Protein AF-W0RD93-F1 (afdb_monomer_lite)

Structure (mmCIF, N/CA/C/O backbone):
data_AF-W0RD93-F1
#
_entry.id   AF-W0RD93-F1
#
loop_
_atom_site.group_PDB
_atom_site.id
_atom_site.type_symbol
_atom_site.label_atom_id
_atom_site.label_alt_id
_atom_site.label_comp_id
_atom_site.label_asym_id
_atom_site.label_entity_id
_atom_site.label_seq_id
_atom_site.pdbx_PDB_ins_code
_atom_site.Cartn_x
_atom_site.Cartn_y
_atom_site.Cartn_z
_atom_site.occupancy
_atom_site.B_iso_or_equiv
_atom_site.auth_seq_id
_atom_site.auth_comp_id
_atom_site.auth_asym_id
_atom_site.auth_atom_id
_atom_site.pdbx_PDB_model_num
ATOM 1 N N . MET A 1 1 ? -11.504 4.190 13.563 1.00 96.38 1 MET A N 1
ATOM 2 C CA . MET A 1 1 ? -10.437 4.906 12.823 1.00 96.38 1 MET A CA 1
ATOM 3 C C . MET A 1 1 ? -11.051 5.539 11.598 1.00 96.38 1 MET A C 1
ATOM 5 O O . MET A 1 1 ? -11.837 4.893 10.912 1.00 96.38 1 MET A O 1
ATOM 9 N N . ARG A 1 2 ? -10.698 6.788 11.310 1.00 97.75 2 ARG A N 1
ATOM 10 C CA . ARG A 1 2 ? -11.223 7.545 10.175 1.00 97.75 2 ARG A CA 1
ATOM 11 C C . ARG A 1 2 ? -10.095 8.089 9.314 1.00 97.75 2 ARG A C 1
ATOM 13 O O . ARG A 1 2 ? -9.125 8.623 9.842 1.00 97.75 2 ARG A O 1
ATOM 20 N N . LEU A 1 3 ? -10.263 7.972 8.003 1.00 97.88 3 LEU A N 1
ATOM 21 C CA . LEU A 1 3 ? -9.398 8.559 6.992 1.00 97.88 3 LEU A CA 1
ATOM 22 C C . LEU A 1 3 ? -10.125 9.707 6.306 1.00 97.88 3 LEU A C 1
ATOM 24 O O . LEU A 1 3 ? -11.256 9.533 5.841 1.00 97.88 3 LEU A O 1
ATOM 28 N N . THR A 1 4 ? -9.468 10.858 6.217 1.00 97.62 4 THR A N 1
ATOM 29 C CA . THR A 1 4 ? -9.961 11.967 5.393 1.00 97.62 4 THR A CA 1
ATOM 30 C C . THR A 1 4 ? -9.805 11.654 3.911 1.00 97.62 4 THR A C 1
ATOM 32 O O . THR A 1 4 ? -9.037 10.770 3.528 1.00 97.62 4 THR A O 1
ATOM 35 N N . ARG A 1 5 ? -10.478 12.422 3.047 1.00 95.56 5 ARG A N 1
ATOM 36 C CA . ARG A 1 5 ? -10.211 12.326 1.607 1.00 95.56 5 ARG A CA 1
ATOM 37 C C . ARG A 1 5 ? -8.718 12.590 1.349 1.00 95.56 5 ARG A C 1
ATOM 39 O O . ARG A 1 5 ? -8.215 13.610 1.828 1.00 95.56 5 ARG A O 1
ATOM 46 N N . PRO A 1 6 ? -8.020 11.727 0.589 1.00 96.31 6 PRO A N 1
ATOM 47 C CA . PRO A 1 6 ? -6.613 11.953 0.310 1.00 96.31 6 PRO A CA 1
ATOM 48 C C . PRO A 1 6 ? -6.384 13.201 -0.536 1.00 96.31 6 PRO A C 1
ATOM 50 O O . PRO A 1 6 ? -7.235 13.593 -1.339 1.00 96.31 6 PRO A O 1
ATOM 53 N N . THR A 1 7 ? -5.205 13.790 -0.403 1.00 96.81 7 THR A N 1
ATOM 54 C CA . THR A 1 7 ? -4.736 14.897 -1.235 1.00 96.81 7 THR A CA 1
ATOM 55 C C . THR A 1 7 ? -3.443 14.509 -1.937 1.00 96.81 7 THR A C 1
ATOM 57 O O . THR A 1 7 ? -2.706 13.632 -1.486 1.00 96.81 7 THR A O 1
ATOM 60 N N . VAL A 1 8 ? -3.187 15.138 -3.085 1.00 95.75 8 VAL A N 1
ATOM 61 C CA . VAL A 1 8 ? -1.916 15.025 -3.802 1.00 95.75 8 VAL A CA 1
ATOM 62 C C . VAL A 1 8 ? -1.409 16.425 -4.095 1.00 95.75 8 VAL A C 1
ATOM 64 O O . VAL A 1 8 ? -2.122 17.230 -4.691 1.00 95.75 8 VAL A O 1
ATOM 67 N N . GLU A 1 9 ? -0.182 16.711 -3.680 1.00 96.38 9 GLU A N 1
ATOM 68 C CA . GLU A 1 9 ? 0.437 18.025 -3.817 1.00 96.38 9 GLU A CA 1
ATOM 69 C C . GLU A 1 9 ? 1.867 17.886 -4.346 1.00 96.38 9 GLU A C 1
ATOM 71 O O . GLU A 1 9 ? 2.625 17.015 -3.916 1.00 96.38 9 GLU A O 1
ATOM 76 N N . ARG A 1 10 ? 2.261 18.753 -5.283 1.00 95.31 10 ARG A N 1
ATOM 77 C CA . ARG A 1 10 ? 3.663 18.872 -5.706 1.00 95.31 10 ARG A CA 1
ATOM 78 C C . ARG A 1 10 ? 4.401 19.784 -4.727 1.00 95.31 10 ARG A C 1
ATOM 80 O O . ARG A 1 10 ? 3.984 20.920 -4.523 1.00 95.31 10 ARG A O 1
ATOM 87 N N . ARG A 1 11 ? 5.510 19.308 -4.162 1.00 93.06 11 ARG A N 1
ATOM 88 C CA . ARG A 1 11 ? 6.363 20.037 -3.216 1.00 93.06 11 ARG A CA 1
ATOM 89 C C . ARG A 1 11 ? 7.811 19.972 -3.694 1.00 93.06 11 ARG A C 1
ATOM 91 O O . ARG A 1 11 ? 8.498 18.987 -3.463 1.00 93.06 11 ARG A O 1
ATOM 98 N N . GLY A 1 12 ? 8.271 21.015 -4.382 1.00 92.94 12 GLY A N 1
ATOM 99 C CA . GLY A 1 12 ? 9.638 21.056 -4.908 1.00 92.94 12 GLY A CA 1
ATOM 100 C C . GLY A 1 12 ? 9.917 19.921 -5.901 1.00 92.94 12 GLY A C 1
ATOM 101 O O . GLY A 1 12 ? 9.301 19.863 -6.965 1.00 92.94 12 GLY A O 1
ATOM 102 N N . ASP A 1 13 ? 10.854 19.041 -5.556 1.00 95.00 13 ASP A N 1
ATOM 103 C CA . ASP A 1 13 ? 11.295 17.894 -6.356 1.00 95.00 13 ASP A CA 1
ATOM 104 C C . ASP A 1 13 ? 10.502 16.605 -6.091 1.00 95.00 13 ASP A C 1
ATOM 106 O O . ASP A 1 13 ? 10.760 15.585 -6.740 1.00 95.00 13 ASP A O 1
ATOM 110 N N . VAL A 1 14 ? 9.494 16.654 -5.213 1.00 95.25 14 VAL A N 1
ATOM 111 C CA . VAL A 1 14 ? 8.610 15.526 -4.911 1.00 95.25 14 VAL A CA 1
ATOM 112 C C . VAL A 1 14 ? 7.136 15.831 -5.185 1.00 95.25 14 VAL A C 1
ATOM 114 O O . VAL A 1 14 ? 6.677 16.973 -5.202 1.00 95.25 14 VAL A O 1
ATOM 117 N N . VAL A 1 15 ? 6.365 14.774 -5.410 1.00 95.75 15 VAL A N 1
ATOM 118 C CA . VAL A 1 15 ? 4.906 14.751 -5.320 1.00 95.75 15 VAL A CA 1
ATOM 119 C C . VAL A 1 15 ? 4.529 13.934 -4.091 1.00 95.75 15 VAL A C 1
ATOM 121 O O . VAL A 1 15 ? 5.065 12.847 -3.876 1.00 95.75 15 VAL A O 1
ATOM 124 N N . ARG A 1 16 ? 3.620 14.461 -3.277 1.00 95.69 16 ARG A N 1
ATOM 125 C CA . ARG A 1 16 ? 3.204 13.866 -2.010 1.00 95.69 16 ARG A CA 1
ATOM 126 C C . ARG A 1 16 ? 1.731 13.500 -2.064 1.00 95.69 16 ARG A C 1
ATOM 128 O O . ARG A 1 16 ? 0.905 14.366 -2.328 1.00 95.69 16 ARG A O 1
ATOM 135 N N . PHE A 1 17 ? 1.419 12.238 -1.791 1.00 96.44 17 PHE A N 1
ATOM 136 C CA . PHE A 1 17 ? 0.087 11.782 -1.400 1.00 96.44 17 PHE A CA 1
ATOM 137 C C . PHE A 1 17 ? -0.027 11.862 0.117 1.00 96.44 17 PHE A C 1
ATOM 139 O O . PHE A 1 17 ? 0.906 11.475 0.824 1.00 96.44 17 PHE A O 1
ATOM 146 N N . GLU A 1 18 ? -1.174 12.303 0.613 1.00 97.31 18 GLU A N 1
ATOM 147 C CA . GLU A 1 18 ? -1.418 12.419 2.043 1.00 97.31 18 GLU A CA 1
ATOM 148 C C . GLU A 1 18 ? -2.861 12.063 2.401 1.00 97.31 18 GLU A C 1
ATOM 150 O O . GLU A 1 18 ? -3.797 12.444 1.702 1.00 97.31 18 GLU A O 1
ATOM 155 N N . THR A 1 19 ? -3.049 11.359 3.517 1.00 97.69 19 THR A N 1
ATOM 156 C CA . THR A 1 19 ? -4.349 11.188 4.172 1.00 97.69 19 THR A CA 1
ATOM 157 C C . THR A 1 19 ? -4.183 11.329 5.680 1.00 97.69 19 THR A C 1
ATOM 159 O O . THR A 1 19 ? -3.265 10.754 6.270 1.00 97.69 19 THR A O 1
ATOM 162 N N . ARG A 1 20 ? -5.081 12.080 6.323 1.00 97.50 20 ARG A N 1
ATOM 163 C CA . ARG A 1 20 ? -5.106 12.188 7.782 1.00 97.50 20 ARG A CA 1
ATOM 164 C C . ARG A 1 20 ? -5.789 10.965 8.376 1.00 97.50 20 ARG A C 1
ATOM 166 O O . ARG A 1 20 ? -6.742 10.441 7.799 1.00 97.50 20 ARG A O 1
ATOM 173 N N . VAL A 1 21 ? -5.289 10.544 9.527 1.00 97.69 21 VAL A N 1
ATOM 174 C CA . VAL A 1 21 ? -5.809 9.465 10.352 1.00 97.69 21 VAL A CA 1
ATOM 175 C C . VAL A 1 21 ? -6.309 10.058 11.660 1.00 97.69 21 VAL A C 1
ATOM 177 O O . VAL A 1 21 ? -5.531 10.654 12.397 1.00 97.69 21 VAL A O 1
ATOM 180 N N . THR A 1 22 ? -7.576 9.818 11.977 1.00 97.25 22 THR A N 1
ATOM 181 C CA . THR A 1 22 ? -8.126 10.051 13.316 1.00 97.25 22 THR A CA 1
ATOM 182 C C . THR A 1 22 ? -8.432 8.709 13.967 1.00 97.25 22 THR A C 1
ATOM 184 O O . THR A 1 22 ? -9.169 7.881 13.414 1.00 97.25 22 THR A O 1
ATOM 187 N N . TRP A 1 23 ? -7.843 8.475 15.136 1.00 96.44 23 TRP A N 1
ATOM 188 C CA . TRP A 1 23 ? -8.069 7.274 15.939 1.00 96.44 23 TRP A CA 1
ATOM 189 C C . TRP A 1 23 ? -9.365 7.433 16.732 1.00 96.44 23 TRP A C 1
ATOM 191 O O . TRP A 1 23 ? -9.618 8.493 17.295 1.00 96.44 23 TRP A O 1
ATOM 201 N N . GLU A 1 24 ? -10.222 6.410 16.733 1.00 93.94 24 GLU A N 1
ATOM 202 C CA . GLU A 1 24 ? -11.552 6.524 17.357 1.00 93.94 24 GLU A CA 1
ATOM 203 C C . GLU A 1 24 ? -11.682 5.649 18.601 1.00 93.94 24 GLU A C 1
ATOM 205 O O . GLU A 1 24 ? -12.378 6.025 19.541 1.00 93.94 24 GLU A O 1
ATOM 210 N N . ASP A 1 25 ? -11.003 4.501 18.622 1.00 92.81 25 ASP A N 1
ATOM 211 C CA . ASP A 1 25 ? -11.054 3.563 19.747 1.00 92.81 25 ASP A CA 1
ATOM 212 C C . ASP A 1 25 ? -9.779 3.594 20.605 1.00 92.81 25 ASP A C 1
ATOM 214 O O . ASP A 1 25 ? -9.739 3.042 21.707 1.00 92.81 25 ASP A O 1
ATOM 218 N N . ARG A 1 26 ? -8.734 4.279 20.130 1.00 85.31 26 ARG A N 1
ATOM 219 C CA . ARG A 1 26 ? -7.490 4.532 20.860 1.00 85.31 26 ARG A CA 1
ATOM 220 C C . ARG A 1 26 ? -7.353 6.009 21.211 1.00 85.31 26 ARG A C 1
ATOM 222 O O . ARG A 1 26 ? -7.554 6.875 20.370 1.00 85.31 26 ARG A O 1
ATOM 229 N N . GLN A 1 27 ? -6.909 6.287 22.439 1.00 81.56 27 GLN A N 1
ATOM 230 C CA . GLN A 1 27 ? -6.433 7.615 22.836 1.00 81.56 27 GLN A CA 1
ATOM 231 C C . GLN A 1 27 ? -5.035 7.847 22.258 1.00 81.56 27 GLN A C 1
ATOM 233 O O . GLN A 1 27 ? -4.022 7.628 22.923 1.00 81.56 27 GLN A O 1
ATOM 238 N N . ARG A 1 28 ? -4.993 8.216 20.981 1.00 88.38 28 ARG A N 1
ATOM 239 C CA . ARG A 1 28 ? -3.783 8.599 20.260 1.00 88.38 28 ARG A CA 1
ATOM 240 C C . ARG A 1 28 ? -4.077 9.868 19.475 1.00 88.38 28 ARG A C 1
ATOM 242 O O . ARG A 1 28 ? -5.187 10.028 18.973 1.00 88.38 28 ARG A O 1
ATOM 249 N N . ASP A 1 29 ? -3.075 10.729 19.369 1.00 92.38 29 ASP A N 1
ATOM 250 C CA . ASP A 1 29 ? -3.159 11.928 18.544 1.00 92.38 29 ASP A CA 1
ATOM 251 C C . ASP A 1 29 ? -3.418 11.574 17.076 1.00 92.38 29 ASP A C 1
ATOM 253 O O . ASP A 1 29 ? -3.035 10.499 16.596 1.00 92.38 29 ASP A O 1
ATOM 257 N N . ASP A 1 30 ? -4.064 12.498 16.366 1.00 93.38 30 ASP A N 1
ATOM 258 C CA . ASP A 1 30 ? -4.221 12.411 14.919 1.00 93.38 30 ASP A CA 1
ATOM 259 C C . ASP A 1 30 ? -2.857 12.199 14.247 1.00 93.38 30 ASP A C 1
ATOM 261 O O . ASP A 1 30 ? -1.848 12.801 14.618 1.00 93.38 30 ASP A O 1
ATOM 265 N N . ASP A 1 31 ? -2.845 11.347 13.229 1.00 94.69 31 ASP A N 1
ATOM 266 C CA . ASP A 1 31 ? -1.638 10.957 12.507 1.00 94.69 31 ASP A CA 1
ATOM 267 C C . ASP A 1 31 ? -1.814 11.212 11.003 1.00 94.69 31 ASP A C 1
ATOM 269 O O . ASP A 1 31 ? -2.894 11.580 10.523 1.00 94.69 31 ASP A O 1
ATOM 273 N N . VAL A 1 32 ? -0.748 11.028 10.234 1.00 94.94 32 VAL A N 1
ATOM 274 C CA . VAL A 1 32 ? -0.755 11.234 8.786 1.00 94.94 32 VAL A CA 1
ATOM 275 C C . VAL A 1 32 ? -0.071 10.066 8.094 1.00 94.94 32 VAL A C 1
ATOM 277 O O . VAL A 1 32 ? 1.102 9.784 8.322 1.00 94.94 32 VAL A O 1
ATOM 280 N N . ILE A 1 33 ? -0.790 9.427 7.171 1.00 94.38 33 ILE A N 1
ATOM 281 C CA . ILE A 1 33 ? -0.183 8.495 6.222 1.00 94.38 33 ILE A CA 1
ATOM 282 C C . ILE A 1 33 ? 0.201 9.301 4.990 1.00 94.38 33 ILE A C 1
ATOM 284 O O . ILE A 1 33 ? -0.658 9.887 4.325 1.00 94.38 33 ILE A O 1
ATOM 288 N N . ALA A 1 34 ? 1.493 9.318 4.681 1.00 94.06 34 ALA A N 1
ATOM 289 C CA . ALA A 1 34 ? 2.014 10.014 3.521 1.00 94.06 34 ALA A CA 1
ATOM 290 C C . ALA A 1 34 ? 2.974 9.153 2.713 1.00 94.06 34 ALA A C 1
ATOM 292 O O . ALA A 1 34 ? 3.731 8.339 3.245 1.00 94.06 34 ALA A O 1
ATOM 293 N N . HIS A 1 35 ? 2.951 9.386 1.408 1.00 91.19 35 HIS A N 1
ATOM 294 C CA . HIS A 1 35 ? 3.841 8.759 0.450 1.00 91.19 35 HIS A CA 1
ATOM 295 C C . HIS A 1 35 ? 4.391 9.835 -0.475 1.00 91.19 35 HIS A C 1
ATOM 297 O O . HIS A 1 35 ? 3.645 10.690 -0.953 1.00 91.19 35 HIS A O 1
ATOM 303 N N . GLU A 1 36 ? 5.693 9.791 -0.722 1.00 93.19 36 GLU A N 1
ATOM 304 C CA . GLU A 1 36 ? 6.379 10.755 -1.574 1.00 93.19 36 GLU A CA 1
ATOM 305 C C . GLU A 1 36 ? 7.073 10.039 -2.723 1.00 93.19 36 GLU A C 1
ATOM 307 O O . GLU A 1 36 ? 7.661 8.967 -2.562 1.00 93.19 36 GLU A O 1
ATOM 312 N N . TRP A 1 37 ? 7.002 10.656 -3.896 1.00 90.94 37 TRP A N 1
ATOM 313 C CA . TRP A 1 37 ? 7.660 10.194 -5.110 1.00 90.94 37 TRP A CA 1
ATOM 314 C C . TRP A 1 37 ? 8.360 11.367 -5.789 1.00 90.94 37 TRP A C 1
ATOM 316 O O . TRP A 1 37 ? 7.973 12.510 -5.562 1.00 90.94 37 TRP A O 1
ATOM 326 N N . PRO A 1 38 ? 9.344 11.125 -6.671 1.00 92.00 38 PRO A N 1
ATOM 327 C CA . PRO A 1 38 ? 9.904 12.187 -7.498 1.00 92.00 38 PRO A CA 1
ATOM 328 C C . PRO A 1 38 ? 8.811 12.928 -8.277 1.00 92.00 38 PRO A C 1
ATOM 330 O O . PRO A 1 38 ? 7.915 12.298 -8.841 1.00 92.00 38 PRO A O 1
ATOM 333 N N . ALA A 1 39 ? 8.918 14.253 -8.386 1.00 91.06 39 ALA A N 1
ATOM 334 C CA . ALA A 1 39 ? 7.944 15.101 -9.080 1.00 91.06 39 ALA A CA 1
ATOM 335 C C . ALA A 1 39 ? 7.720 14.698 -10.551 1.00 91.06 39 ALA A C 1
ATOM 337 O O . ALA A 1 39 ? 6.660 14.967 -11.114 1.00 91.06 39 ALA A O 1
ATOM 338 N N . ALA A 1 40 ? 8.682 13.998 -11.162 1.00 88.44 40 ALA A N 1
ATOM 339 C CA . ALA A 1 40 ? 8.556 13.414 -12.497 1.00 88.44 40 ALA A CA 1
ATOM 340 C C . ALA A 1 40 ? 7.418 12.378 -12.625 1.00 88.44 40 ALA A C 1
ATOM 342 O O . ALA A 1 40 ? 6.970 12.121 -13.737 1.00 88.44 40 ALA A O 1
ATOM 343 N N . LEU A 1 41 ? 6.953 11.795 -11.514 1.00 86.12 41 LEU A N 1
ATOM 344 C CA . LEU A 1 41 ? 5.841 10.837 -11.466 1.00 86.12 41 LEU A CA 1
ATOM 345 C C . LEU A 1 41 ? 4.510 11.487 -11.068 1.00 86.12 41 LEU A C 1
ATOM 347 O O . LEU A 1 41 ? 3.526 10.787 -10.863 1.00 86.12 41 LEU A O 1
ATOM 351 N N . ALA A 1 42 ? 4.449 12.814 -10.935 1.00 88.62 42 ALA A N 1
ATOM 352 C CA . ALA A 1 42 ? 3.266 13.484 -10.400 1.00 88.62 42 ALA A CA 1
ATOM 353 C C . ALA A 1 42 ? 1.981 13.229 -11.196 1.00 88.62 42 ALA A C 1
ATOM 355 O O . ALA A 1 42 ? 0.908 13.210 -10.604 1.00 88.62 42 ALA A O 1
ATOM 356 N N . ASP A 1 43 ? 2.086 13.005 -12.505 1.00 86.06 43 ASP A N 1
ATOM 357 C CA . ASP A 1 43 ? 0.929 12.715 -13.360 1.00 86.06 43 ASP A CA 1
ATOM 358 C C . ASP A 1 43 ? 0.414 11.270 -13.203 1.00 86.06 43 ASP A C 1
ATOM 360 O O . ASP A 1 43 ? -0.706 10.972 -13.618 1.00 86.06 43 ASP A O 1
ATOM 364 N N . ASP A 1 44 ? 1.209 10.389 -12.586 1.00 83.31 44 ASP A N 1
ATOM 365 C CA . ASP A 1 44 ? 0.850 9.002 -12.267 1.00 83.31 44 ASP A CA 1
ATOM 366 C C . ASP A 1 44 ? 0.310 8.852 -10.830 1.00 83.31 44 ASP A C 1
ATOM 368 O O . ASP A 1 44 ? -0.223 7.800 -10.468 1.00 83.31 44 ASP A O 1
ATOM 372 N N . VAL A 1 45 ? 0.438 9.887 -9.990 1.00 88.25 45 VAL A N 1
ATOM 373 C CA . VAL A 1 45 ? 0.001 9.865 -8.588 1.00 88.25 45 VAL A CA 1
ATOM 374 C C . VAL A 1 45 ? -1.399 10.456 -8.466 1.00 88.25 45 VAL A C 1
ATOM 376 O O . VAL A 1 45 ? -1.635 11.632 -8.729 1.00 88.25 45 VAL A O 1
ATOM 379 N N . THR A 1 46 ? -2.341 9.637 -8.004 1.00 90.38 46 THR A N 1
ATOM 380 C CA . THR A 1 46 ? -3.736 10.043 -7.787 1.00 90.38 46 THR A CA 1
ATOM 381 C C . THR A 1 46 ? -4.090 10.065 -6.306 1.00 90.38 46 THR A C 1
ATOM 383 O O . THR A 1 46 ? -3.665 9.184 -5.558 1.00 90.38 46 THR A O 1
ATOM 386 N N . ALA A 1 47 ? -4.942 11.009 -5.902 1.00 92.81 47 ALA A N 1
ATOM 387 C CA . ALA A 1 47 ? -5.539 11.091 -4.569 1.00 92.81 47 ALA A CA 1
ATOM 388 C C . ALA A 1 47 ? -6.588 9.981 -4.349 1.00 92.81 47 ALA A C 1
ATOM 390 O O . ALA A 1 47 ? -7.784 10.240 -4.254 1.00 92.81 47 ALA A O 1
ATOM 391 N N . SER A 1 48 ? -6.143 8.725 -4.354 1.00 92.56 48 SER A N 1
ATOM 392 C CA . SER A 1 48 ? -7.002 7.543 -4.371 1.00 92.56 48 SER A CA 1
ATOM 393 C C . SER A 1 48 ? -7.426 7.095 -2.963 1.00 92.56 48 SER A C 1
ATOM 395 O O . SER A 1 48 ? -6.558 6.704 -2.174 1.00 92.56 48 SER A O 1
ATOM 397 N N . PRO A 1 49 ? -8.737 7.067 -2.642 1.00 94.94 49 PRO A N 1
ATOM 398 C CA . PRO A 1 49 ? -9.240 6.472 -1.399 1.00 94.94 49 PRO A CA 1
ATOM 399 C C . PRO A 1 49 ? -8.912 4.978 -1.272 1.00 94.94 49 PRO A C 1
ATOM 401 O O . PRO A 1 49 ? -8.683 4.493 -0.167 1.00 94.94 49 PRO A O 1
ATOM 404 N N . ASP A 1 50 ? -8.804 4.260 -2.396 1.00 94.75 50 ASP A N 1
ATOM 405 C CA . ASP A 1 50 ? -8.358 2.861 -2.433 1.00 94.75 50 ASP A CA 1
ATOM 406 C C . ASP A 1 50 ? -6.945 2.704 -1.846 1.00 94.75 50 ASP A C 1
ATOM 408 O O . ASP A 1 50 ? -6.680 1.783 -1.071 1.00 94.75 50 ASP A O 1
ATOM 412 N N . ALA A 1 51 ? -6.036 3.625 -2.189 1.00 93.56 51 ALA A N 1
ATOM 413 C CA . ALA A 1 51 ? -4.673 3.625 -1.663 1.00 93.56 51 ALA A CA 1
ATOM 414 C C . ALA A 1 51 ? -4.653 3.926 -0.157 1.00 93.56 51 ALA A C 1
ATOM 416 O O . ALA A 1 51 ? -3.936 3.259 0.588 1.00 93.56 51 ALA A O 1
ATOM 417 N N . ALA A 1 52 ? -5.482 4.872 0.298 1.00 96.06 52 ALA A N 1
ATOM 418 C CA . ALA A 1 52 ? -5.633 5.178 1.720 1.00 96.06 52 ALA A CA 1
ATOM 419 C C . ALA A 1 52 ? -6.147 3.967 2.514 1.00 96.06 52 ALA A C 1
ATOM 421 O O . ALA A 1 52 ? -5.562 3.618 3.539 1.00 96.06 52 ALA A O 1
ATOM 422 N N . LEU A 1 53 ? -7.182 3.280 2.015 1.00 97.00 53 LEU A N 1
ATOM 423 C CA . LEU A 1 53 ? -7.701 2.054 2.624 1.00 97.00 53 LEU A CA 1
ATOM 424 C C . LEU A 1 53 ? -6.615 0.974 2.724 1.00 97.00 53 LEU A C 1
ATOM 426 O O . LEU A 1 53 ? -6.420 0.397 3.794 1.00 97.00 53 LEU A O 1
ATOM 430 N N . LEU A 1 54 ? -5.897 0.715 1.627 1.00 95.62 54 LEU A N 1
ATOM 431 C CA . LEU A 1 54 ? -4.835 -0.294 1.583 1.00 95.62 54 LEU A CA 1
ATOM 432 C C . LEU A 1 54 ? -3.700 -0.007 2.568 1.00 95.62 54 LEU A C 1
ATOM 434 O O . LEU A 1 54 ? -3.197 -0.938 3.195 1.00 95.62 54 LEU A O 1
ATOM 438 N N . ALA A 1 55 ? -3.306 1.258 2.710 1.00 94.19 55 ALA A N 1
ATOM 439 C CA . ALA A 1 55 ? -2.255 1.656 3.638 1.00 94.19 55 ALA A CA 1
ATOM 440 C C . ALA A 1 55 ? -2.709 1.569 5.106 1.00 94.19 55 ALA A C 1
ATOM 442 O O . ALA A 1 55 ? -1.923 1.208 5.980 1.00 94.19 55 ALA A O 1
ATOM 443 N N . ALA A 1 56 ? -3.976 1.884 5.382 1.00 96.38 56 ALA A N 1
ATOM 444 C CA . ALA A 1 56 ? -4.490 2.025 6.739 1.00 96.38 56 ALA A CA 1
ATOM 445 C C . ALA A 1 56 ? -5.032 0.730 7.360 1.00 96.38 56 ALA A C 1
ATOM 447 O O . ALA A 1 56 ? -4.933 0.566 8.576 1.00 96.38 56 ALA A O 1
ATOM 448 N N . TYR A 1 57 ? -5.612 -0.191 6.578 1.00 96.94 57 TYR A N 1
ATOM 449 C CA . TYR A 1 57 ? -6.290 -1.361 7.157 1.00 96.94 57 TYR A CA 1
ATOM 450 C C . TYR A 1 57 ? -5.395 -2.247 8.041 1.00 96.94 57 TYR A C 1
ATOM 452 O O . TYR A 1 57 ? -5.900 -2.708 9.069 1.00 96.94 57 TYR A O 1
ATOM 460 N N . PRO A 1 58 ? -4.091 -2.472 7.746 1.00 94.25 58 PRO A N 1
ATOM 461 C CA . PRO A 1 58 ? -3.250 -3.277 8.626 1.00 94.25 58 PRO A CA 1
ATOM 462 C C . PRO A 1 58 ? -3.054 -2.593 9.981 1.00 94.25 58 PRO A C 1
ATOM 464 O O . PRO A 1 58 ? -2.995 -3.269 11.003 1.00 94.25 58 PRO A O 1
ATOM 467 N N . LEU A 1 59 ? -3.005 -1.256 9.999 1.00 93.62 59 LEU A N 1
ATOM 468 C CA . LEU A 1 59 ? -2.894 -0.464 11.221 1.00 93.62 59 LEU A CA 1
ATOM 469 C C . LEU A 1 59 ? -4.193 -0.524 12.027 1.00 93.62 59 LEU A C 1
ATOM 471 O O . LEU A 1 59 ? -4.148 -0.814 13.218 1.00 93.62 59 LEU A O 1
ATOM 475 N N . ALA A 1 60 ? -5.346 -0.316 11.382 1.00 95.62 60 ALA A N 1
ATOM 476 C CA . ALA A 1 60 ? -6.652 -0.428 12.034 1.00 95.62 60 ALA A CA 1
ATOM 477 C C . ALA A 1 60 ? -6.826 -1.804 12.701 1.00 95.62 60 ALA A C 1
ATOM 479 O O . ALA A 1 60 ? -7.228 -1.890 13.862 1.00 95.62 60 ALA A O 1
ATOM 480 N N . LEU A 1 61 ? -6.452 -2.867 11.979 1.00 95.19 61 LEU A N 1
ATOM 481 C CA . LEU A 1 61 ? -6.483 -4.248 12.452 1.00 95.19 61 LEU A CA 1
ATOM 482 C C . LEU A 1 61 ? -5.529 -4.470 13.633 1.00 95.19 61 LEU A C 1
ATOM 484 O O . LEU A 1 61 ? -5.925 -5.032 14.652 1.00 95.19 61 LEU A O 1
ATOM 488 N N . TRP A 1 62 ? -4.280 -4.014 13.509 1.00 93.00 62 TRP A N 1
ATOM 489 C CA . TRP A 1 62 ? -3.251 -4.167 14.540 1.00 93.00 62 TRP A CA 1
ATOM 490 C C . TRP A 1 62 ? -3.598 -3.430 15.836 1.00 93.00 62 TRP A C 1
ATOM 492 O O . TRP A 1 62 ? -3.402 -3.957 16.931 1.00 93.00 62 TRP A O 1
ATOM 502 N N . PHE A 1 63 ? -4.132 -2.213 15.726 1.00 92.69 63 PHE A N 1
ATOM 503 C CA . PHE A 1 63 ? -4.493 -1.397 16.884 1.00 92.69 63 PHE A CA 1
ATOM 504 C C . PHE A 1 63 ? -5.867 -1.734 17.476 1.00 92.69 63 PHE A C 1
ATOM 506 O O . PHE A 1 63 ? -6.168 -1.265 18.580 1.00 92.69 63 PHE A O 1
ATOM 513 N N . GLY A 1 64 ? -6.635 -2.602 16.810 1.00 93.50 64 GLY A N 1
ATOM 514 C CA . GLY A 1 64 ? -7.908 -3.129 17.295 1.00 93.50 64 GLY A CA 1
ATOM 515 C C . GLY A 1 64 ? -9.066 -2.140 17.177 1.00 93.50 64 GLY A C 1
ATOM 516 O O . GLY A 1 64 ? -9.948 -2.133 18.033 1.00 93.50 64 GLY A O 1
ATOM 517 N N . GLU A 1 65 ? -9.054 -1.289 16.152 1.00 96.19 65 GLU A N 1
ATOM 518 C CA . GLU A 1 65 ? -10.154 -0.363 15.871 1.00 96.19 65 GLU A CA 1
ATOM 519 C C . GLU A 1 65 ? -11.413 -1.146 15.470 1.00 96.19 65 GLU A C 1
ATOM 521 O O . GLU A 1 65 ? -11.344 -2.159 14.778 1.00 96.19 65 GLU A O 1
ATOM 526 N N . ARG A 1 66 ? -12.594 -0.689 15.890 1.00 96.50 66 ARG A N 1
ATOM 527 C CA . ARG A 1 66 ? -13.875 -1.353 15.594 1.00 96.50 66 ARG A CA 1
ATOM 528 C C . ARG A 1 66 ? -14.303 -1.150 14.148 1.00 96.50 66 ARG A C 1
ATOM 530 O O . ARG A 1 66 ? -14.925 -2.028 13.550 1.00 96.50 66 ARG A O 1
ATOM 537 N N . ARG A 1 67 ? -13.971 0.013 13.588 1.00 97.12 67 ARG A N 1
ATOM 538 C CA . ARG A 1 67 ? -14.273 0.382 12.204 1.00 97.12 67 ARG A CA 1
ATOM 539 C C . ARG A 1 67 ? -13.150 1.192 11.560 1.00 97.12 67 ARG A C 1
ATOM 541 O O . ARG A 1 67 ? -12.387 1.874 12.246 1.00 97.12 67 ARG A O 1
ATOM 548 N N . LEU A 1 68 ? -13.108 1.153 10.235 1.00 97.88 68 LEU A N 1
ATOM 549 C CA . LEU A 1 68 ? -12.265 1.960 9.370 1.00 97.88 68 LEU A CA 1
ATOM 550 C C . LEU A 1 68 ? -13.165 2.736 8.406 1.00 97.88 68 LEU A C 1
ATOM 552 O O . LEU A 1 68 ? -13.628 2.196 7.401 1.00 97.88 68 LEU A O 1
ATOM 556 N N . ALA A 1 69 ? -13.428 3.995 8.744 1.00 98.00 69 ALA A N 1
ATOM 557 C CA . ALA A 1 69 ? -14.189 4.911 7.910 1.00 98.00 69 ALA A CA 1
ATOM 558 C C . ALA A 1 69 ? -13.267 5.583 6.887 1.00 98.00 69 ALA A C 1
ATOM 560 O O . ALA A 1 69 ? -12.250 6.158 7.272 1.00 98.00 69 ALA A O 1
ATOM 561 N N . VAL A 1 70 ? -13.618 5.541 5.602 1.00 97.69 70 VAL A N 1
ATOM 562 C CA . VAL A 1 70 ? -12.820 6.140 4.520 1.00 97.69 70 VAL A CA 1
ATOM 563 C C . VAL A 1 70 ? -13.652 7.174 3.777 1.00 97.69 70 VAL A C 1
ATOM 565 O O . VAL A 1 70 ? -14.683 6.856 3.185 1.00 97.69 70 VAL A O 1
ATOM 568 N N . GLU A 1 71 ? -13.204 8.427 3.790 1.00 97.00 71 GLU A N 1
ATOM 569 C CA . GLU A 1 71 ? -13.831 9.487 3.008 1.00 97.00 71 GLU A CA 1
ATOM 570 C C . GLU A 1 71 ? -13.472 9.380 1.521 1.00 97.00 71 GLU A C 1
ATOM 572 O O . GLU A 1 71 ? -12.336 9.607 1.101 1.00 97.00 71 GLU A O 1
ATOM 577 N N . GLY A 1 72 ? -14.481 9.100 0.701 1.00 92.00 72 GLY A N 1
ATOM 578 C CA . GLY A 1 72 ? -14.350 8.969 -0.745 1.00 92.00 72 GLY A CA 1
ATOM 579 C C . GLY A 1 72 ? -14.992 7.689 -1.260 1.00 92.00 72 GLY A C 1
ATOM 580 O O . GLY A 1 72 ? -15.596 6.928 -0.502 1.00 92.00 72 GLY A O 1
ATOM 581 N N . ASP A 1 73 ? -14.861 7.486 -2.567 1.00 93.12 73 ASP A N 1
ATOM 582 C CA . ASP A 1 73 ? -15.356 6.293 -3.238 1.00 93.12 73 ASP A CA 1
ATOM 583 C C . ASP A 1 73 ? -14.259 5.224 -3.252 1.00 93.12 73 ASP A C 1
ATOM 585 O O . ASP A 1 73 ? -13.161 5.462 -3.761 1.00 93.12 73 ASP A O 1
ATOM 589 N N . VAL A 1 74 ? -14.566 4.059 -2.688 1.00 93.88 74 VAL A N 1
ATOM 590 C CA . VAL A 1 74 ? -13.691 2.883 -2.666 1.00 93.88 74 VAL A CA 1
ATOM 591 C C . VAL A 1 74 ? -14.226 1.841 -3.640 1.00 93.88 74 VAL A C 1
ATOM 593 O O . VAL A 1 74 ? -15.428 1.578 -3.700 1.00 93.88 74 VAL A O 1
ATOM 596 N N . CYS A 1 75 ? -13.325 1.202 -4.380 1.00 94.44 75 CYS A N 1
ATOM 597 C CA . CYS A 1 75 ? -13.662 0.096 -5.259 1.00 94.44 75 CYS A CA 1
ATOM 598 C C . CYS A 1 75 ? -14.251 -1.083 -4.455 1.00 94.44 75 CYS A C 1
ATOM 600 O O . CYS A 1 75 ? -13.544 -1.646 -3.615 1.00 94.44 75 CYS A O 1
ATOM 602 N N . PRO A 1 76 ? -15.480 -1.553 -4.760 1.00 94.12 76 PRO A N 1
ATOM 603 C CA . PRO A 1 76 ? -16.102 -2.665 -4.032 1.00 94.12 76 PRO A CA 1
ATOM 604 C C . PRO A 1 76 ? -15.230 -3.929 -4.038 1.00 94.12 76 PRO A C 1
ATOM 606 O O . PRO A 1 76 ? -15.010 -4.565 -3.013 1.00 94.12 76 PRO A O 1
ATOM 609 N N . ARG A 1 77 ? -14.609 -4.237 -5.188 1.00 94.25 77 ARG A N 1
ATOM 610 C CA . ARG A 1 77 ? -13.708 -5.392 -5.328 1.00 94.25 77 ARG A CA 1
ATOM 611 C C . ARG A 1 77 ? -12.468 -5.279 -4.440 1.00 94.25 77 ARG A C 1
ATOM 613 O O . ARG A 1 77 ? -11.956 -6.297 -3.978 1.00 94.25 77 ARG A O 1
ATOM 620 N N . LEU A 1 78 ? -11.951 -4.067 -4.248 1.00 94.31 78 LEU A N 1
ATOM 621 C CA . LEU A 1 78 ? -10.833 -3.851 -3.340 1.00 94.31 78 LEU A CA 1
ATOM 622 C C . LEU A 1 78 ? -11.282 -4.030 -1.891 1.00 94.31 78 LEU A C 1
ATOM 624 O O . LEU A 1 78 ? -10.615 -4.750 -1.153 1.00 94.31 78 LEU A O 1
ATOM 628 N N . ALA A 1 79 ? -12.406 -3.421 -1.506 1.00 96.12 79 ALA A N 1
ATOM 629 C CA . ALA A 1 79 ? -12.970 -3.556 -0.166 1.00 96.12 79 ALA A CA 1
ATOM 630 C C . ALA A 1 79 ? -13.204 -5.033 0.197 1.00 96.12 79 ALA A C 1
ATOM 632 O O . ALA A 1 79 ? -12.790 -5.473 1.269 1.00 96.12 79 ALA A O 1
ATOM 633 N N . ASP A 1 80 ? -13.748 -5.831 -0.724 1.00 96.62 80 ASP A N 1
ATOM 634 C CA . ASP A 1 80 ? -13.916 -7.279 -0.550 1.00 96.62 80 ASP A CA 1
ATOM 635 C C . ASP A 1 80 ? -12.584 -8.023 -0.391 1.00 96.62 80 ASP A C 1
ATOM 637 O O . ASP A 1 80 ? -12.452 -8.909 0.460 1.00 96.62 80 ASP A O 1
ATOM 641 N N . GLY A 1 81 ? -11.567 -7.640 -1.166 1.00 97.06 81 GLY A N 1
ATOM 642 C CA . GLY A 1 81 ? -10.210 -8.166 -1.020 1.00 97.06 81 GLY A CA 1
ATOM 643 C C . GLY A 1 81 ? -9.609 -7.857 0.353 1.00 97.06 81 GLY A C 1
ATOM 644 O O . GLY A 1 81 ? -9.023 -8.739 0.977 1.00 97.06 81 GLY A O 1
ATOM 645 N N . VAL A 1 82 ? -9.808 -6.637 0.860 1.00 97.88 82 VAL A N 1
ATOM 646 C CA . VAL A 1 82 ? -9.354 -6.224 2.196 1.00 97.88 82 VAL A CA 1
ATOM 647 C C . VAL A 1 82 ? -10.107 -6.984 3.290 1.00 97.88 82 VAL A C 1
ATOM 649 O O . VAL A 1 82 ? -9.472 -7.503 4.206 1.00 97.88 82 VAL A O 1
ATOM 652 N N . ARG A 1 83 ? -11.434 -7.141 3.183 1.00 97.81 83 ARG A N 1
ATOM 653 C CA . ARG A 1 83 ? -12.227 -7.981 4.104 1.00 97.81 83 ARG A CA 1
ATOM 654 C C . ARG A 1 83 ? -11.706 -9.414 4.147 1.00 97.81 83 ARG A C 1
ATOM 656 O O . ARG A 1 83 ? -11.514 -9.963 5.228 1.00 97.81 83 ARG A O 1
ATOM 663 N N . THR A 1 84 ? -11.426 -9.987 2.979 1.00 97.94 84 THR A N 1
ATOM 664 C CA . THR A 1 84 ? -10.867 -11.339 2.856 1.00 97.94 84 THR A CA 1
ATOM 665 C C . THR A 1 84 ? -9.489 -11.429 3.510 1.00 97.94 84 THR A C 1
ATOM 667 O O . THR A 1 84 ? -9.232 -12.354 4.276 1.00 97.94 84 THR A O 1
ATOM 670 N N . ALA A 1 85 ? -8.614 -10.450 3.265 1.00 97.50 85 ALA A N 1
ATOM 671 C CA . ALA A 1 85 ? -7.288 -10.398 3.875 1.00 97.50 85 ALA A CA 1
ATOM 672 C C . ALA A 1 85 ? -7.360 -10.292 5.407 1.00 97.50 85 ALA A C 1
ATOM 674 O O . ALA A 1 85 ? -6.624 -10.991 6.099 1.00 97.50 85 ALA A O 1
ATOM 675 N N . MET A 1 86 ? -8.271 -9.476 5.948 1.00 97.75 86 MET A N 1
ATOM 676 C CA . MET A 1 86 ? -8.495 -9.385 7.396 1.00 97.75 86 MET A CA 1
ATOM 677 C C . MET A 1 86 ? -9.022 -10.697 7.983 1.00 97.75 86 MET A C 1
ATOM 679 O O . MET A 1 86 ? -8.571 -11.098 9.051 1.00 97.75 86 MET A O 1
ATOM 683 N N . ALA A 1 87 ? -9.941 -11.378 7.292 1.00 97.12 87 ALA A N 1
ATOM 684 C CA . ALA A 1 87 ? -10.462 -12.671 7.732 1.00 97.12 87 ALA A CA 1
ATOM 685 C C . ALA A 1 87 ? -9.361 -13.745 7.788 1.00 97.12 87 ALA A C 1
ATOM 687 O O . ALA A 1 87 ? -9.240 -14.436 8.795 1.00 97.12 87 ALA A O 1
ATOM 688 N N . LEU A 1 88 ? -8.511 -13.824 6.758 1.00 97.12 88 LEU A N 1
ATOM 689 C CA . LEU A 1 88 ? -7.339 -14.710 6.755 1.00 97.12 88 LEU A CA 1
ATOM 690 C C . LEU A 1 88 ? -6.344 -14.342 7.864 1.00 97.12 88 LEU A C 1
ATOM 692 O O . LEU A 1 88 ? -5.828 -15.212 8.560 1.00 97.12 88 LEU A O 1
ATOM 696 N N . GLY A 1 89 ? -6.101 -13.044 8.065 1.00 95.44 89 GLY A N 1
ATOM 697 C CA . GLY A 1 89 ? -5.258 -12.555 9.153 1.00 95.44 89 GLY A CA 1
ATOM 698 C C . GLY A 1 89 ? -5.778 -12.975 10.529 1.00 95.44 89 GLY A C 1
ATOM 699 O O . GLY A 1 89 ? -4.989 -13.398 11.367 1.00 95.44 89 GLY A O 1
ATOM 700 N N . HIS A 1 90 ? -7.094 -12.914 10.743 1.00 96.31 90 HIS A N 1
ATOM 701 C CA . HIS A 1 90 ? -7.742 -13.378 11.969 1.00 96.31 90 HIS A CA 1
ATOM 702 C C . HIS A 1 90 ? -7.625 -14.894 12.161 1.00 96.31 90 HIS A C 1
ATOM 704 O O . HIS A 1 90 ? -7.363 -15.353 13.269 1.00 96.31 90 HIS A O 1
ATOM 710 N N . GLU A 1 91 ? -7.788 -15.671 11.087 1.00 97.62 91 GLU A N 1
ATOM 711 C CA . GLU A 1 91 ? -7.639 -17.128 11.120 1.00 97.62 91 GLU A CA 1
ATOM 712 C C . GLU A 1 91 ? -6.230 -17.539 11.570 1.00 97.62 91 GLU A C 1
ATOM 714 O O . GLU A 1 91 ? -6.076 -18.427 12.408 1.00 97.62 91 GLU A O 1
ATOM 719 N N . TRP A 1 92 ? -5.197 -16.864 11.062 1.00 96.75 92 TRP A N 1
ATOM 720 C CA . TRP A 1 92 ? -3.810 -17.122 11.461 1.00 96.75 92 TRP A CA 1
ATOM 721 C C . TRP A 1 92 ? -3.456 -16.529 12.828 1.00 96.75 92 TRP A C 1
ATOM 723 O O . TRP A 1 92 ? -2.631 -17.090 13.550 1.00 96.75 92 TRP A O 1
ATOM 733 N N . TYR A 1 93 ? -4.073 -15.404 13.190 1.00 96.00 93 TYR A N 1
ATOM 734 C CA . TYR A 1 93 ? -3.785 -14.646 14.403 1.00 96.00 93 TYR A CA 1
ATOM 735 C C . TYR A 1 93 ? -5.096 -14.184 15.063 1.00 96.00 93 TYR A C 1
ATOM 737 O O . TYR A 1 93 ? -5.541 -13.058 14.821 1.00 96.00 93 TYR A O 1
ATOM 745 N N . PRO A 1 94 ? -5.708 -15.001 15.943 1.00 95.31 94 PRO A N 1
ATOM 746 C CA . PRO A 1 94 ? -7.038 -14.731 16.507 1.00 95.31 94 PRO A CA 1
ATOM 747 C C . PRO A 1 94 ? -7.185 -13.391 17.247 1.00 95.31 94 PRO A C 1
ATOM 749 O O . PRO A 1 94 ? -8.290 -12.872 17.406 1.00 95.31 94 PRO A O 1
ATOM 752 N N . GLN A 1 95 ? -6.082 -12.797 17.703 1.00 94.25 95 GLN A N 1
ATOM 753 C CA . GLN A 1 95 ? -6.067 -11.466 18.307 1.00 94.25 95 GLN A CA 1
ATOM 754 C C . GLN A 1 95 ? -6.354 -10.329 17.308 1.00 94.25 95 GLN A C 1
ATOM 756 O O . GLN A 1 95 ? -6.827 -9.272 17.721 1.00 94.25 95 GLN A O 1
ATOM 761 N N . LEU A 1 96 ? 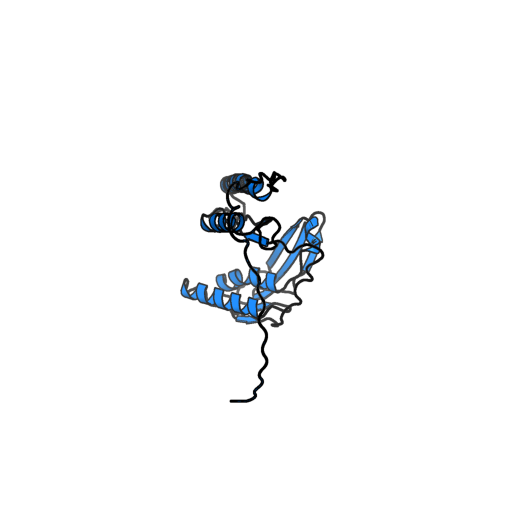-6.097 -10.533 16.012 1.00 95.62 96 LEU A N 1
ATOM 762 C CA . LEU A 1 96 ? -6.370 -9.567 14.949 1.00 95.62 96 LEU A CA 1
ATOM 763 C C . LEU A 1 96 ? -7.844 -9.663 14.552 1.00 95.62 96 LEU A C 1
ATOM 765 O O . LEU A 1 96 ? -8.221 -10.475 13.713 1.00 95.62 96 LEU A O 1
ATOM 769 N N . ARG A 1 97 ? -8.705 -8.875 15.196 1.00 95.06 97 ARG A N 1
ATOM 770 C CA . ARG A 1 97 ? -10.154 -8.904 14.940 1.00 95.06 97 ARG A CA 1
ATOM 771 C C . ARG A 1 97 ? -10.496 -8.092 13.687 1.00 95.06 97 ARG A C 1
ATOM 773 O O . ARG A 1 97 ? -10.149 -6.914 13.662 1.00 95.06 97 ARG A O 1
ATOM 780 N N . PRO A 1 98 ? -11.195 -8.660 12.685 1.00 97.06 98 PRO A N 1
ATOM 781 C CA . PRO A 1 98 ? -11.561 -7.927 11.478 1.00 97.06 98 PRO A CA 1
ATOM 782 C C . PRO A 1 98 ? -12.306 -6.625 11.786 1.00 97.06 98 PRO A C 1
ATOM 784 O O . PRO A 1 98 ? -13.194 -6.590 12.638 1.00 97.06 98 PRO A O 1
ATOM 787 N N . VAL A 1 99 ? -11.946 -5.570 11.061 1.00 97.00 99 VAL A N 1
ATOM 788 C CA . VAL A 1 99 ? -12.468 -4.214 11.251 1.00 97.00 99 VAL A CA 1
ATOM 789 C C . VAL A 1 99 ? -13.591 -3.953 10.247 1.00 97.00 99 VAL A C 1
ATOM 791 O O . VAL A 1 99 ? -13.472 -4.311 9.073 1.00 97.00 99 VAL A O 1
ATOM 794 N N . ALA A 1 100 ? -14.685 -3.314 10.670 1.00 97.44 100 ALA A N 1
ATOM 795 C CA . ALA A 1 100 ? -15.750 -2.932 9.743 1.00 97.44 100 ALA A CA 1
ATOM 796 C C . ALA A 1 100 ? -15.263 -1.831 8.782 1.00 97.44 100 ALA A C 1
ATOM 798 O O . ALA A 1 100 ? -14.819 -0.777 9.22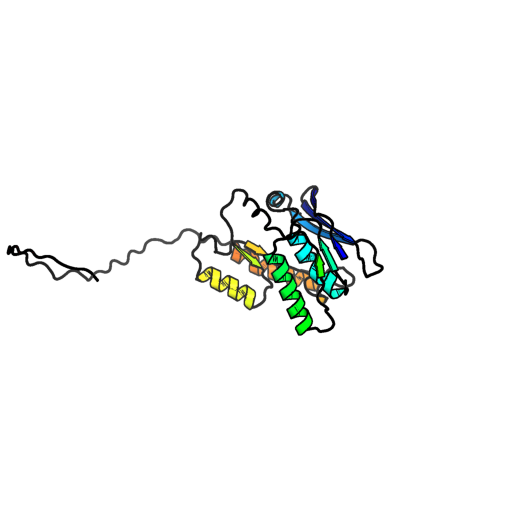8 1.00 97.44 100 ALA A O 1
ATOM 799 N N . ILE A 1 101 ? -15.347 -2.055 7.469 1.00 97.44 101 ILE A N 1
ATOM 800 C CA . ILE A 1 101 ? -15.026 -1.026 6.467 1.00 97.44 101 ILE A CA 1
ATOM 801 C C . ILE A 1 101 ? -16.276 -0.185 6.217 1.00 97.44 101 ILE A C 1
ATOM 803 O O . ILE A 1 101 ? -17.286 -0.712 5.751 1.00 97.44 101 ILE A O 1
ATOM 807 N N . GLU A 1 102 ? -16.183 1.116 6.483 1.00 97.06 102 GLU A N 1
ATOM 808 C CA . GLU A 1 102 ? -17.239 2.093 6.219 1.00 97.06 102 GLU A CA 1
ATOM 809 C C . GLU A 1 102 ? -16.778 3.078 5.141 1.00 97.06 102 GLU A C 1
ATOM 811 O O . GLU A 1 102 ? -16.111 4.076 5.412 1.00 97.06 102 GLU A O 1
ATOM 816 N N . ALA A 1 103 ? -17.124 2.790 3.892 1.00 93.94 103 ALA A N 1
ATOM 817 C CA . ALA A 1 103 ? -16.790 3.627 2.748 1.00 93.94 103 ALA A CA 1
ATOM 818 C C . ALA A 1 103 ? -17.975 3.696 1.784 1.00 93.94 103 ALA A C 1
ATOM 820 O O . ALA A 1 103 ? -18.849 2.826 1.789 1.00 93.94 103 ALA A O 1
ATOM 821 N N . THR A 1 104 ? -17.997 4.716 0.926 1.00 92.75 104 THR A N 1
ATOM 822 C CA . THR A 1 104 ? -18.919 4.700 -0.212 1.00 92.75 104 THR A CA 1
ATOM 823 C C . THR A 1 104 ? -18.353 3.750 -1.259 1.00 92.75 104 THR A C 1
ATOM 825 O O . THR A 1 104 ? -17.316 4.019 -1.856 1.00 92.75 104 THR A O 1
ATOM 828 N N . GLU A 1 105 ? -19.008 2.613 -1.471 1.00 90.44 105 GLU A N 1
ATOM 829 C CA . GLU A 1 105 ? -18.536 1.615 -2.427 1.00 90.44 105 GLU A CA 1
ATOM 830 C C . GLU A 1 105 ? -19.051 1.913 -3.832 1.00 90.44 105 GLU A C 1
ATOM 832 O O . GLU A 1 105 ? -20.225 1.719 -4.154 1.00 90.44 105 GLU A O 1
ATOM 837 N N . ARG A 1 106 ? -18.158 2.400 -4.689 1.00 89.25 106 ARG A N 1
ATOM 838 C CA . ARG A 1 106 ? -18.434 2.677 -6.100 1.00 89.25 106 ARG A CA 1
ATOM 839 C C . ARG A 1 106 ? -17.212 2.300 -6.898 1.00 89.25 106 ARG A C 1
ATOM 841 O O . ARG A 1 106 ? -16.093 2.540 -6.466 1.00 89.25 106 ARG A O 1
ATOM 848 N N . THR A 1 107 ? -17.409 1.703 -8.068 1.00 79.94 107 THR A N 1
ATOM 849 C CA . THR A 1 107 ? -16.290 1.457 -8.977 1.00 79.94 107 THR A CA 1
ATOM 850 C C . THR A 1 107 ? -15.678 2.810 -9.343 1.00 79.94 107 THR A C 1
ATOM 852 O O . THR A 1 107 ? -16.354 3.592 -10.019 1.00 79.94 107 THR A O 1
ATOM 855 N N . PRO A 1 108 ? -14.446 3.120 -8.896 1.00 70.50 108 PRO A N 1
ATOM 856 C CA . PRO A 1 108 ? -13.829 4.378 -9.255 1.00 70.50 108 PRO A CA 1
ATOM 857 C C . PRO A 1 108 ? -13.640 4.396 -10.773 1.00 70.50 108 PRO A C 1
ATOM 859 O O . PRO A 1 108 ? -13.463 3.332 -11.387 1.00 70.50 108 PRO A O 1
ATOM 862 N N . PRO A 1 109 ? -13.670 5.577 -11.411 1.00 65.06 109 PRO A N 1
ATOM 863 C CA . PRO A 1 109 ? -13.235 5.672 -12.791 1.00 65.06 109 PRO A CA 1
ATOM 864 C C . PRO A 1 109 ? -11.840 5.054 -12.866 1.00 65.06 109 PRO A C 1
ATOM 866 O O . PRO A 1 109 ? -10.968 5.391 -12.062 1.00 65.06 109 PRO A O 1
ATOM 869 N N . VAL A 1 110 ? -11.647 4.112 -13.796 1.00 63.06 110 VAL A N 1
ATOM 870 C CA . VAL A 1 110 ? -10.313 3.572 -14.077 1.00 63.06 110 VAL A CA 1
ATOM 871 C C . VAL A 1 110 ? -9.416 4.792 -14.259 1.00 63.06 110 VAL A C 1
ATOM 873 O O . VAL A 1 110 ? -9.774 5.619 -15.108 1.00 63.06 110 VAL A O 1
ATOM 876 N N . PRO A 1 111 ? -8.333 4.951 -13.462 1.00 61.56 111 PRO A N 1
ATOM 877 C CA . PRO A 1 111 ? -7.432 6.079 -13.604 1.00 61.56 111 PRO A CA 1
ATOM 878 C C . PRO A 1 111 ? -7.161 6.224 -15.083 1.00 61.56 111 PRO A C 1
ATOM 880 O O . PRO A 1 111 ? -6.818 5.234 -15.740 1.00 61.56 111 PRO A O 1
ATOM 883 N N . ASN A 1 112 ? -7.486 7.401 -15.615 1.00 51.78 112 ASN A N 1
ATOM 884 C CA . ASN A 1 112 ? -7.371 7.672 -17.032 1.00 51.78 112 ASN A CA 1
ATOM 885 C C . ASN A 1 112 ? -5.905 7.392 -17.337 1.00 51.78 112 ASN A C 1
ATOM 887 O O . ASN A 1 112 ? -5.068 8.155 -16.875 1.00 51.78 112 ASN A O 1
ATOM 891 N N . ALA A 1 113 ? -5.598 6.233 -17.931 1.00 53.78 113 ALA A N 1
ATOM 892 C CA . ALA A 1 113 ? -4.231 5.767 -18.100 1.00 53.78 113 ALA A CA 1
ATOM 893 C C . ALA A 1 113 ? -3.567 6.788 -19.014 1.00 53.78 113 ALA A C 1
ATOM 895 O O . ALA A 1 113 ? -3.733 6.745 -20.235 1.00 53.78 113 ALA A O 1
ATOM 896 N N . SER A 1 114 ? -2.948 7.797 -18.417 1.00 48.31 114 SER A N 1
ATOM 897 C CA . SER A 1 114 ? -2.531 8.994 -19.107 1.00 48.31 114 SER A CA 1
ATOM 898 C C . SER A 1 114 ? -1.366 8.596 -19.999 1.00 48.31 114 SER A C 1
ATOM 900 O O . SER A 1 114 ? -0.227 8.481 -19.575 1.00 48.31 114 SER A O 1
ATOM 902 N N . ARG A 1 115 ? -1.680 8.417 -21.284 1.00 53.94 115 ARG A N 1
ATOM 903 C CA . ARG A 1 115 ? -0.811 8.728 -22.429 1.00 53.94 115 ARG A CA 1
ATOM 904 C C . ARG A 1 115 ? 0.371 7.788 -22.729 1.00 53.94 115 ARG A C 1
ATOM 906 O O . ARG A 1 115 ? 1.081 8.061 -23.693 1.00 53.94 115 ARG A O 1
ATOM 913 N N . GLY A 1 116 ? 0.553 6.677 -22.011 1.00 60.69 116 GLY A N 1
ATOM 914 C CA . GLY A 1 116 ? 1.623 5.694 -22.268 1.00 60.69 116 GLY A CA 1
ATOM 915 C C . GLY A 1 116 ? 1.142 4.281 -22.630 1.00 60.69 116 GLY A C 1
ATOM 916 O O . GLY A 1 116 ? 0.015 3.892 -22.321 1.00 60.69 116 GLY A O 1
ATOM 917 N N . GLU A 1 117 ? 2.012 3.478 -23.258 1.00 71.12 117 GLU A N 1
ATOM 918 C CA . GLU A 1 117 ? 1.816 2.021 -23.327 1.00 71.12 117 GLU A CA 1
ATOM 919 C C . GLU A 1 117 ? 1.719 1.460 -21.902 1.00 71.12 117 GLU A C 1
ATOM 921 O O . GLU A 1 117 ? 2.556 1.763 -21.051 1.00 71.12 117 GLU A O 1
ATOM 926 N N . ARG A 1 118 ? 0.696 0.639 -21.627 1.00 74.44 118 ARG A N 1
ATOM 927 C CA . ARG A 1 118 ? 0.564 -0.041 -20.332 1.00 74.44 118 ARG A CA 1
ATOM 928 C C . ARG A 1 118 ? 1.821 -0.865 -20.064 1.00 74.44 118 ARG A C 1
ATOM 930 O O . ARG A 1 118 ? 2.165 -1.739 -20.858 1.00 74.44 118 ARG A O 1
ATOM 937 N N . ARG A 1 119 ? 2.462 -0.606 -18.926 1.00 81.69 119 ARG A N 1
ATOM 938 C CA . ARG A 1 119 ? 3.641 -1.335 -18.457 1.00 81.69 119 ARG A CA 1
ATOM 939 C C . ARG A 1 119 ? 3.263 -2.261 -17.317 1.00 81.69 119 ARG A C 1
ATOM 941 O O . ARG A 1 119 ? 2.395 -1.936 -16.508 1.00 81.69 119 ARG A O 1
ATOM 948 N N . ALA A 1 120 ? 3.929 -3.404 -17.250 1.00 88.56 120 ALA A N 1
ATOM 949 C CA . ALA A 1 120 ? 3.828 -4.296 -16.112 1.00 88.56 120 ALA A CA 1
ATOM 950 C C . ALA A 1 120 ? 5.023 -4.075 -15.177 1.00 88.56 120 ALA A C 1
ATOM 952 O O . ALA A 1 120 ? 6.168 -3.957 -15.622 1.00 88.56 120 ALA A O 1
ATOM 953 N N . ALA A 1 121 ? 4.747 -4.063 -13.876 1.00 89.62 121 ALA A N 1
ATOM 954 C CA . ALA A 1 121 ? 5.752 -3.973 -12.829 1.00 89.62 121 ALA A CA 1
ATOM 955 C C . ALA A 1 121 ? 5.710 -5.214 -11.931 1.00 89.62 121 ALA A C 1
ATOM 957 O O . ALA A 1 121 ? 4.695 -5.910 -11.865 1.00 89.62 121 ALA A O 1
ATOM 958 N N . VAL A 1 122 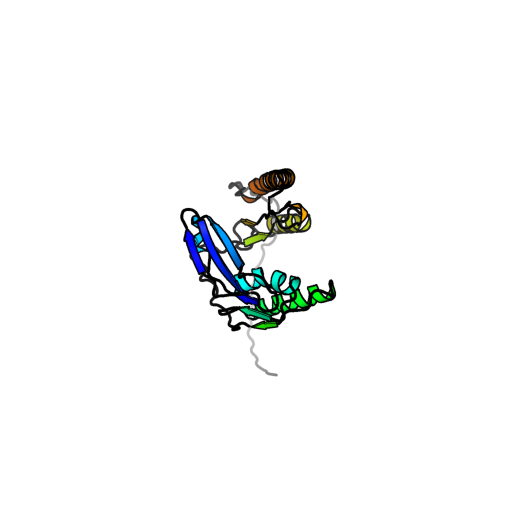? 6.809 -5.477 -11.228 1.00 91.19 122 VAL A N 1
ATOM 959 C CA . VAL A 1 122 ? 6.903 -6.549 -10.230 1.00 91.19 122 VAL A CA 1
ATOM 960 C C . VAL A 1 122 ? 7.355 -5.995 -8.879 1.00 91.19 122 VAL A C 1
ATOM 962 O O . VAL A 1 122 ? 8.319 -5.234 -8.803 1.00 91.19 122 VAL A O 1
ATOM 965 N N . CYS A 1 123 ? 6.684 -6.395 -7.799 1.00 90.19 123 CYS A N 1
ATOM 966 C CA . CYS A 1 123 ? 7.173 -6.167 -6.441 1.00 90.19 123 CYS A CA 1
ATOM 967 C C . CYS A 1 123 ? 8.274 -7.188 -6.136 1.00 90.19 123 CYS A C 1
ATOM 969 O O . CYS A 1 123 ? 8.036 -8.395 -6.098 1.00 90.19 123 CYS A O 1
ATOM 971 N N . LEU A 1 124 ? 9.495 -6.702 -5.958 1.00 87.75 124 LEU A N 1
ATOM 972 C CA . LEU A 1 124 ? 10.688 -7.494 -5.715 1.00 87.75 124 LEU A CA 1
ATOM 973 C C . LEU A 1 124 ? 11.037 -7.400 -4.231 1.00 87.75 124 LEU A C 1
ATOM 975 O O . LEU A 1 124 ? 11.375 -6.338 -3.727 1.00 87.75 124 LEU A O 1
ATOM 979 N N . SER A 1 125 ? 10.988 -8.530 -3.534 1.00 81.69 125 SER A N 1
ATOM 980 C CA . SER A 1 125 ? 11.509 -8.653 -2.165 1.00 81.69 125 SER A CA 1
ATOM 981 C C . SER A 1 125 ? 12.968 -9.118 -2.130 1.00 81.69 125 SER A C 1
ATOM 983 O O . SER A 1 125 ? 13.602 -9.102 -1.084 1.00 81.69 125 SER A O 1
ATOM 985 N N . GLY A 1 126 ? 13.500 -9.589 -3.265 1.00 80.88 126 GLY A N 1
ATOM 986 C CA . GLY A 1 126 ? 14.785 -10.296 -3.333 1.00 80.88 126 GLY A CA 1
ATOM 987 C C . GLY A 1 126 ? 14.700 -11.780 -2.952 1.00 80.88 126 GLY A C 1
ATOM 988 O O . GLY A 1 126 ? 15.686 -12.498 -3.106 1.00 80.88 126 GLY A O 1
ATOM 989 N N . GLY A 1 127 ? 13.529 -12.255 -2.511 1.00 84.38 127 GLY A N 1
ATOM 990 C CA . GLY A 1 127 ? 13.268 -13.666 -2.230 1.00 84.38 127 GLY A CA 1
ATOM 991 C C . GLY A 1 127 ? 13.158 -14.531 -3.490 1.00 84.38 127 GLY A C 1
ATOM 992 O O . GLY A 1 127 ? 12.984 -14.030 -4.607 1.00 84.38 127 GLY A O 1
ATOM 993 N N . VAL A 1 128 ? 13.232 -15.852 -3.300 1.00 89.94 128 VAL A N 1
ATOM 994 C CA . VAL A 1 128 ? 13.199 -16.839 -4.393 1.00 89.94 128 VAL A CA 1
ATOM 995 C C . VAL A 1 128 ? 11.932 -16.732 -5.242 1.00 89.94 128 VAL A C 1
ATOM 997 O O . VAL A 1 128 ? 12.022 -16.821 -6.464 1.00 89.94 128 VAL A O 1
ATOM 1000 N N . ASP A 1 129 ? 10.781 -16.445 -4.635 1.00 90.69 129 ASP A N 1
ATOM 1001 C CA . ASP A 1 129 ? 9.501 -16.375 -5.347 1.00 90.69 129 ASP A CA 1
ATOM 1002 C C . ASP A 1 129 ? 9.430 -15.164 -6.274 1.00 90.69 129 ASP A C 1
ATOM 1004 O O . ASP A 1 129 ? 9.126 -15.297 -7.460 1.00 90.69 129 ASP A O 1
ATOM 1008 N N . ALA A 1 130 ? 9.797 -13.982 -5.772 1.00 89.12 130 ALA A N 1
ATOM 1009 C CA . ALA A 1 130 ? 9.811 -12.758 -6.568 1.00 89.12 130 ALA A CA 1
ATOM 1010 C C . ALA A 1 130 ? 10.825 -12.848 -7.724 1.00 89.12 130 ALA A C 1
ATOM 1012 O O . ALA A 1 130 ? 10.546 -12.422 -8.848 1.00 89.12 130 ALA A O 1
ATOM 1013 N N . LEU A 1 131 ? 11.990 -13.459 -7.477 1.00 89.62 131 LEU A N 1
ATOM 1014 C CA . LEU A 1 131 ? 12.994 -13.706 -8.513 1.00 89.62 131 LEU A CA 1
ATOM 1015 C C . LEU A 1 131 ? 12.533 -14.754 -9.533 1.00 89.62 131 LEU A C 1
ATOM 1017 O O . LEU A 1 131 ? 12.784 -14.589 -10.728 1.00 89.62 131 LEU A O 1
ATOM 1021 N N . THR A 1 132 ? 11.835 -15.800 -9.089 1.00 93.31 132 THR A N 1
ATOM 1022 C CA . THR A 1 132 ? 11.256 -16.826 -9.966 1.00 93.31 132 THR A CA 1
ATOM 1023 C C . THR A 1 132 ? 10.169 -16.227 -10.848 1.00 93.31 132 THR A C 1
ATOM 1025 O O . THR A 1 132 ? 10.181 -16.444 -12.058 1.00 93.31 132 THR A O 1
ATOM 1028 N N . LEU A 1 133 ? 9.287 -15.397 -10.286 1.00 93.75 133 LEU A N 1
ATOM 1029 C CA . LEU A 1 133 ? 8.265 -14.666 -11.030 1.00 93.75 133 LEU A CA 1
ATOM 1030 C C . LEU A 1 133 ? 8.889 -13.762 -12.107 1.00 93.75 133 LEU A C 1
ATOM 1032 O O . LEU A 1 133 ? 8.486 -13.822 -13.272 1.00 93.75 133 LEU A O 1
ATOM 1036 N N . LEU A 1 134 ? 9.915 -12.978 -11.752 1.00 91.75 134 LEU A N 1
ATOM 1037 C CA . LEU A 1 134 ? 10.652 -12.145 -12.707 1.00 91.75 134 LEU A CA 1
ATOM 1038 C C . LEU A 1 134 ? 11.313 -12.992 -13.810 1.00 91.75 134 LEU A C 1
ATOM 1040 O O . LEU A 1 134 ? 11.230 -12.650 -14.994 1.00 91.75 134 LEU A O 1
ATOM 1044 N N . TYR A 1 135 ? 11.955 -14.103 -13.438 1.00 92.62 135 TYR A N 1
ATOM 1045 C CA . TYR A 1 135 ? 12.609 -15.024 -14.369 1.00 92.62 135 TYR A CA 1
ATOM 1046 C C . TYR A 1 135 ? 11.615 -15.653 -15.351 1.00 92.62 135 TYR A C 1
ATOM 1048 O O . TYR A 1 135 ? 11.842 -15.622 -16.565 1.00 92.62 135 TYR A O 1
ATOM 1056 N N . LEU A 1 136 ? 10.500 -16.187 -14.847 1.00 95.75 136 LEU A N 1
ATOM 1057 C CA . LEU A 1 136 ? 9.464 -16.819 -15.659 1.00 95.75 136 LEU A CA 1
ATOM 1058 C C . LEU A 1 136 ? 8.825 -15.811 -16.612 1.00 95.75 136 LEU A C 1
ATOM 1060 O O . LEU A 1 136 ? 8.737 -16.094 -17.807 1.00 95.75 136 LEU A O 1
ATOM 1064 N N . ASN A 1 137 ? 8.463 -14.615 -16.136 1.00 95.44 137 ASN A N 1
ATOM 1065 C CA . ASN A 1 137 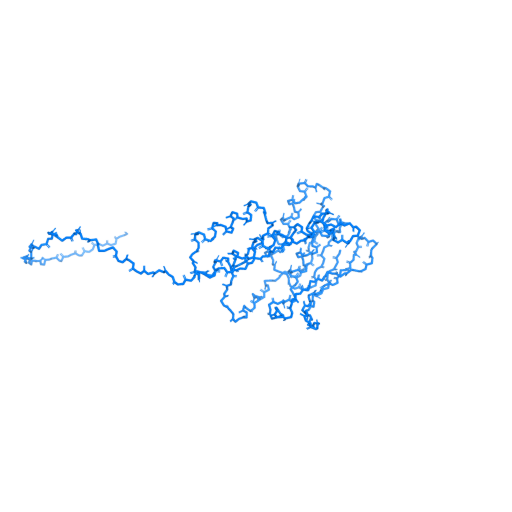? 7.929 -13.551 -16.990 1.00 95.44 137 ASN A CA 1
ATOM 1066 C C . ASN A 1 137 ? 8.926 -13.173 -18.101 1.00 95.44 137 ASN A C 1
ATOM 1068 O O . ASN A 1 137 ? 8.571 -13.136 -19.277 1.00 95.44 137 ASN A O 1
ATOM 1072 N N . THR A 1 138 ? 10.205 -13.013 -17.753 1.00 91.62 138 THR A N 1
ATOM 1073 C CA . THR A 1 138 ? 11.281 -12.681 -18.703 1.00 91.62 138 THR A CA 1
ATOM 1074 C C . THR A 1 138 ? 11.458 -13.742 -19.796 1.00 91.62 138 THR A C 1
ATOM 1076 O O . THR A 1 138 ? 11.815 -13.408 -20.932 1.00 91.62 138 THR A O 1
ATOM 1079 N N . ARG A 1 139 ? 11.229 -15.019 -19.469 1.00 94.69 139 ARG A N 1
ATOM 1080 C CA . ARG A 1 139 ? 11.383 -16.153 -20.393 1.00 94.69 139 ARG A CA 1
ATOM 1081 C C . ARG A 1 139 ? 10.156 -16.422 -21.254 1.00 94.69 139 ARG A C 1
ATOM 1083 O O . ARG A 1 139 ? 10.317 -16.865 -22.387 1.00 94.69 139 ARG A O 1
ATOM 1090 N N . THR A 1 140 ? 8.964 -16.206 -20.713 1.00 96.62 140 THR A N 1
ATOM 1091 C CA . THR A 1 140 ? 7.704 -16.642 -21.338 1.00 96.62 140 THR A CA 1
ATOM 1092 C C . THR A 1 140 ? 6.960 -15.510 -22.032 1.00 96.62 140 THR A C 1
ATOM 1094 O O . THR A 1 140 ? 6.271 -15.756 -23.018 1.00 96.62 140 THR A O 1
ATOM 1097 N N . VAL A 1 141 ? 7.134 -14.268 -21.576 1.00 93.94 141 VAL A N 1
ATOM 1098 C CA . VAL A 1 141 ? 6.480 -13.100 -22.165 1.00 93.94 141 VAL A CA 1
ATOM 1099 C C . VAL A 1 141 ? 7.432 -12.432 -23.164 1.00 93.94 141 VAL A C 1
ATOM 1101 O O . VAL A 1 141 ? 8.528 -12.018 -22.768 1.00 93.94 141 VAL A O 1
ATOM 1104 N N . PRO A 1 142 ? 7.068 -12.31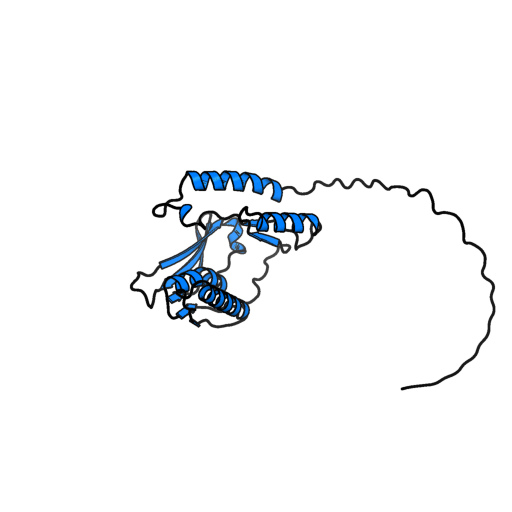0 -24.457 1.00 93.12 142 PRO A N 1
ATOM 1105 C CA . PRO A 1 142 ? 7.930 -11.699 -25.466 1.00 93.12 142 PRO A CA 1
ATOM 1106 C C . PRO A 1 142 ? 8.345 -10.266 -25.118 1.00 93.12 142 PRO A C 1
ATOM 1108 O O . PRO A 1 142 ? 7.614 -9.523 -24.462 1.00 93.12 142 PRO A O 1
ATOM 1111 N N . ALA A 1 143 ? 9.520 -9.856 -25.597 1.00 88.94 143 ALA A N 1
ATOM 1112 C CA . ALA A 1 143 ? 9.940 -8.462 -25.505 1.00 88.94 143 ALA A CA 1
ATOM 1113 C C . ALA A 1 143 ? 8.933 -7.554 -26.239 1.00 88.94 143 ALA A C 1
ATOM 1115 O O . ALA A 1 143 ? 8.522 -7.873 -27.353 1.00 88.94 143 ALA A O 1
ATOM 1116 N N . GLY A 1 144 ? 8.546 -6.441 -25.610 1.00 86.81 144 GLY A N 1
ATOM 1117 C CA . GLY A 1 144 ? 7.558 -5.492 -26.142 1.00 86.81 144 GLY A CA 1
ATOM 1118 C C . GLY A 1 144 ? 6.093 -5.852 -25.866 1.00 86.81 144 GLY A C 1
ATOM 1119 O O . GLY A 1 144 ? 5.215 -5.054 -26.161 1.00 86.81 144 GLY A O 1
ATOM 1120 N N . HIS A 1 145 ? 5.800 -7.021 -25.287 1.00 89.50 145 HIS A N 1
ATOM 1121 C CA . HIS A 1 145 ? 4.433 -7.336 -24.872 1.00 89.50 145 HIS A CA 1
ATOM 1122 C C . HIS A 1 145 ? 4.059 -6.542 -23.597 1.00 89.50 145 HIS A C 1
ATOM 1124 O O . HIS A 1 145 ? 4.864 -6.537 -22.667 1.00 89.50 145 HIS A O 1
ATOM 1130 N N . PRO A 1 146 ? 2.848 -5.957 -23.472 1.00 88.88 146 PRO A N 1
ATOM 1131 C CA . PRO A 1 146 ? 2.466 -5.116 -22.320 1.00 88.88 146 PRO A CA 1
ATOM 1132 C C . PRO A 1 146 ? 2.562 -5.797 -20.945 1.00 88.88 146 PRO A C 1
ATOM 1134 O O . PRO A 1 146 ? 2.764 -5.147 -19.927 1.00 88.88 146 PRO A O 1
ATOM 1137 N N . ALA A 1 147 ? 2.426 -7.127 -20.906 1.00 90.50 147 ALA A N 1
ATOM 1138 C CA . ALA A 1 147 ? 2.564 -7.923 -19.679 1.00 90.50 147 ALA A CA 1
ATOM 1139 C C . ALA A 1 147 ? 4.024 -8.253 -19.298 1.00 90.50 147 ALA A C 1
ATOM 1141 O O . ALA A 1 147 ? 4.266 -8.930 -18.297 1.00 90.50 147 ALA A O 1
ATOM 1142 N N . ARG A 1 148 ? 5.006 -7.852 -20.115 1.00 93.25 148 ARG A N 1
ATOM 1143 C CA . ARG A 1 148 ? 6.425 -8.042 -19.813 1.00 93.25 148 ARG A CA 1
ATOM 1144 C C . ARG A 1 148 ? 6.809 -7.065 -18.711 1.00 93.25 148 ARG A C 1
ATOM 1146 O O . ARG A 1 148 ? 6.600 -5.867 -18.874 1.00 93.25 148 ARG A O 1
ATOM 1153 N N . PHE A 1 149 ? 7.402 -7.554 -17.626 1.00 91.94 149 PHE A N 1
ATOM 1154 C CA . PHE A 1 149 ? 7.879 -6.664 -16.574 1.00 91.94 149 PHE A CA 1
ATOM 1155 C C . PHE A 1 149 ? 9.009 -5.780 -17.106 1.00 91.94 149 PHE A C 1
ATOM 1157 O O . PHE A 1 149 ? 10.037 -6.285 -17.569 1.00 91.94 149 PHE A O 1
ATOM 1164 N N . THR A 1 150 ? 8.794 -4.468 -17.055 1.00 86.75 150 THR A N 1
ATOM 1165 C CA . THR A 1 150 ? 9.781 -3.433 -17.406 1.00 86.75 150 THR A CA 1
ATOM 1166 C C . THR A 1 150 ? 10.241 -2.649 -16.189 1.00 86.75 150 THR A C 1
ATOM 1168 O O . THR A 1 150 ? 11.326 -2.075 -16.202 1.00 86.75 150 THR A O 1
ATOM 1171 N N . ASP A 1 151 ? 9.435 -2.671 -15.133 1.00 86.44 151 ASP A N 1
ATOM 1172 C CA . ASP A 1 151 ? 9.633 -1.903 -13.916 1.00 86.44 151 ASP A CA 1
ATOM 1173 C C . ASP A 1 151 ? 9.609 -2.841 -12.700 1.00 86.44 151 ASP A C 1
ATOM 1175 O O . ASP A 1 151 ? 9.001 -3.915 -12.719 1.00 86.44 151 ASP A O 1
ATOM 1179 N N . GLY A 1 152 ? 10.305 -2.454 -11.634 1.00 86.88 152 GLY A N 1
ATOM 1180 C CA . GLY A 1 152 ? 10.389 -3.238 -10.408 1.00 86.88 152 GLY A CA 1
ATOM 1181 C C . GLY A 1 152 ? 10.359 -2.341 -9.181 1.00 86.88 152 GLY A C 1
ATOM 1182 O O . GLY A 1 152 ? 11.091 -1.355 -9.124 1.00 86.88 152 GLY A O 1
ATOM 1183 N N . LEU A 1 153 ? 9.534 -2.698 -8.200 1.00 86.38 153 LEU A N 1
ATOM 1184 C CA . LEU A 1 153 ? 9.478 -2.043 -6.897 1.00 86.38 153 LEU A CA 1
ATOM 1185 C C . LEU A 1 153 ? 10.279 -2.877 -5.903 1.00 86.38 153 LEU A C 1
ATOM 1187 O O . LEU A 1 153 ? 9.899 -4.005 -5.608 1.00 86.38 153 LEU A O 1
ATOM 1191 N N . PHE A 1 154 ? 11.390 -2.339 -5.412 1.00 86.31 154 PHE A N 1
ATOM 1192 C CA . PHE A 1 154 ? 12.229 -2.970 -4.395 1.00 86.31 154 PHE A CA 1
ATOM 1193 C C . PHE A 1 154 ? 12.141 -2.121 -3.126 1.00 86.31 154 PHE A C 1
ATOM 1195 O O . PHE A 1 154 ? 12.405 -0.922 -3.185 1.00 86.31 154 PHE A O 1
ATOM 1202 N N . LEU A 1 155 ? 11.703 -2.716 -2.015 1.00 85.75 155 LEU A N 1
ATOM 1203 C CA . LEU A 1 155 ? 11.356 -1.985 -0.793 1.00 85.75 155 LEU A CA 1
ATOM 1204 C C . LEU A 1 155 ? 12.356 -2.277 0.329 1.00 85.75 155 LEU A C 1
ATOM 1206 O O . LEU A 1 155 ? 12.782 -3.416 0.514 1.00 85.75 155 LEU A O 1
ATOM 1210 N N . PHE A 1 156 ? 12.691 -1.238 1.089 1.00 87.44 156 PHE A N 1
ATOM 1211 C CA . PHE A 1 156 ? 13.395 -1.326 2.365 1.00 87.44 156 PHE A CA 1
ATOM 1212 C C . PHE A 1 156 ? 12.419 -0.994 3.494 1.00 87.44 156 PHE A C 1
ATOM 1214 O O . PHE A 1 156 ? 11.495 -0.209 3.285 1.00 87.44 156 PHE A O 1
ATOM 1221 N N . GLY A 1 157 ? 12.640 -1.552 4.685 1.00 84.25 157 GLY A N 1
ATOM 1222 C CA . GLY A 1 157 ? 11.898 -1.140 5.873 1.00 84.25 157 GLY A CA 1
ATOM 1223 C C . GLY A 1 157 ? 10.585 -1.883 6.111 1.00 84.25 157 GLY A C 1
ATOM 1224 O O . GLY A 1 157 ? 9.729 -1.405 6.846 1.00 84.25 157 GLY A O 1
ATOM 1225 N N . LEU A 1 158 ? 10.416 -3.057 5.501 1.00 78.38 158 LEU A N 1
ATOM 1226 C CA . LEU A 1 158 ? 9.265 -3.923 5.769 1.00 78.38 158 LEU A CA 1
ATOM 1227 C C . LEU A 1 158 ? 9.439 -4.755 7.043 1.00 78.38 158 LEU A C 1
ATOM 1229 O O . LEU A 1 158 ? 8.457 -5.265 7.575 1.00 78.38 158 LEU A O 1
ATOM 1233 N N . ASN A 1 159 ? 10.672 -4.920 7.525 1.00 81.19 159 ASN A N 1
ATOM 1234 C CA . ASN A 1 159 ? 10.940 -5.739 8.695 1.00 81.19 159 ASN A CA 1
ATOM 1235 C C . ASN A 1 159 ? 11.180 -4.875 9.928 1.00 81.19 159 ASN A C 1
ATOM 1237 O O . ASN A 1 159 ? 11.866 -3.856 9.872 1.00 81.19 159 ASN A O 1
ATOM 1241 N N . THR A 1 160 ? 10.708 -5.350 11.079 1.00 79.94 160 THR A N 1
ATOM 1242 C CA . THR A 1 160 ? 10.923 -4.695 12.379 1.00 79.94 160 THR A CA 1
ATOM 1243 C C . THR A 1 160 ? 12.405 -4.502 12.710 1.00 79.94 160 THR A C 1
ATOM 1245 O O . THR A 1 160 ? 12.765 -3.547 13.388 1.00 79.94 160 THR A O 1
ATOM 1248 N N . TYR A 1 161 ? 13.278 -5.369 12.195 1.00 87.38 161 TYR A N 1
ATOM 1249 C CA . TYR A 1 161 ? 14.731 -5.297 12.369 1.00 87.38 161 TYR A CA 1
ATOM 1250 C C . TYR A 1 161 ? 15.455 -4.439 11.321 1.00 87.38 161 TYR A C 1
ATOM 1252 O O . TYR A 1 161 ? 16.677 -4.333 11.378 1.00 87.38 161 TYR A O 1
ATOM 1260 N N . ASP A 1 162 ? 14.751 -3.831 10.362 1.00 90.12 162 ASP A N 1
ATOM 1261 C CA . ASP A 1 162 ? 15.358 -2.855 9.446 1.00 90.12 162 ASP A CA 1
ATOM 1262 C C . ASP A 1 162 ? 15.565 -1.490 10.134 1.00 90.12 162 ASP A C 1
ATOM 1264 O O . ASP A 1 162 ? 16.388 -0.688 9.685 1.00 90.12 162 ASP A O 1
ATOM 1268 N N . TYR A 1 163 ? 14.893 -1.268 11.270 1.00 90.38 163 TYR A N 1
ATOM 1269 C CA . TYR A 1 163 ? 14.978 -0.055 12.079 1.00 90.38 163 TYR A CA 1
ATOM 1270 C C . TYR A 1 163 ? 15.454 -0.334 13.516 1.00 90.38 163 TYR A C 1
ATOM 1272 O O . TYR A 1 163 ? 15.397 -1.456 14.030 1.00 90.38 163 TYR A O 1
ATOM 1280 N N . ALA A 1 164 ? 15.956 0.708 14.167 1.00 90.12 164 ALA A N 1
ATOM 1281 C CA . ALA A 1 164 ? 16.136 0.819 15.609 1.00 90.12 164 ALA A CA 1
ATOM 1282 C C . ALA A 1 164 ? 15.669 2.222 16.006 1.00 90.12 164 ALA A C 1
ATOM 1284 O O . ALA A 1 164 ? 16.157 3.200 15.446 1.00 90.12 164 ALA A O 1
ATOM 1285 N N . ASP A 1 165 ? 14.673 2.311 16.889 1.00 87.69 165 ASP A N 1
ATOM 1286 C CA . ASP A 1 165 ? 14.121 3.585 17.377 1.00 87.69 165 ASP A CA 1
ATOM 1287 C C . ASP A 1 165 ? 13.713 4.557 16.253 1.00 87.69 165 ASP A C 1
ATOM 1289 O O . ASP A 1 165 ? 13.965 5.758 16.299 1.00 87.69 165 ASP A O 1
ATOM 1293 N N . GLY A 1 166 ? 13.103 4.016 15.190 1.00 82.44 166 GLY A N 1
ATOM 1294 C CA . GLY A 1 166 ? 12.666 4.787 14.018 1.00 82.44 166 GLY A CA 1
ATOM 1295 C C . GLY A 1 166 ? 13.784 5.169 13.042 1.00 82.44 166 GLY A C 1
ATOM 1296 O O . GLY A 1 166 ? 13.504 5.719 11.980 1.00 82.44 166 GLY A O 1
ATOM 1297 N N . VAL A 1 167 ? 15.039 4.834 13.344 1.00 88.12 167 VAL A N 1
ATOM 1298 C CA . VAL A 1 167 ? 16.191 5.084 12.474 1.00 88.12 167 VAL A CA 1
ATOM 1299 C C . VAL A 1 167 ? 16.542 3.815 11.706 1.00 88.12 167 VAL A C 1
ATOM 1301 O O . VAL A 1 167 ? 16.618 2.727 12.278 1.00 88.12 167 VAL A O 1
ATOM 1304 N N . ALA A 1 168 ? 16.743 3.934 10.392 1.00 91.81 168 ALA A N 1
ATOM 1305 C CA . ALA A 1 168 ? 17.188 2.813 9.571 1.00 91.81 168 ALA A CA 1
ATOM 1306 C C . ALA A 1 168 ? 18.555 2.319 10.059 1.00 91.81 168 ALA A C 1
ATOM 1308 O O . ALA A 1 168 ? 19.497 3.102 10.192 1.00 91.81 168 ALA A O 1
ATOM 1309 N N . ARG A 1 169 ? 18.682 1.013 10.298 1.00 93.81 169 ARG A N 1
ATOM 1310 C CA . ARG A 1 169 ? 19.959 0.431 10.719 1.00 93.81 169 ARG A CA 1
ATOM 1311 C C . ARG A 1 169 ? 20.975 0.498 9.570 1.00 93.81 169 ARG A C 1
ATOM 1313 O O . ARG A 1 169 ? 20.677 -0.041 8.495 1.00 93.81 169 ARG A O 1
ATOM 1320 N N . PRO A 1 170 ? 22.164 1.102 9.756 1.00 95.06 170 PRO A N 1
ATOM 1321 C CA . PRO A 1 170 ? 23.124 1.307 8.669 1.00 95.06 170 PRO A CA 1
ATOM 1322 C C . PRO A 1 170 ? 23.522 0.018 7.945 1.00 95.06 170 PRO A C 1
ATOM 1324 O O . PRO A 1 170 ? 23.576 -0.019 6.718 1.00 95.06 170 PRO A O 1
ATOM 1327 N N . GLU A 1 171 ? 23.735 -1.071 8.680 1.00 94.81 171 GLU A N 1
ATOM 1328 C CA . GLU A 1 171 ? 24.107 -2.372 8.127 1.00 94.81 171 GLU A CA 1
ATOM 1329 C C . GLU A 1 171 ? 22.993 -2.994 7.272 1.00 94.81 171 GLU A C 1
ATOM 1331 O O . GLU A 1 171 ? 23.261 -3.651 6.262 1.00 94.81 171 GLU A O 1
ATOM 1336 N N . ARG A 1 172 ? 21.729 -2.751 7.637 1.00 93.69 172 ARG A N 1
ATOM 1337 C CA . ARG A 1 172 ? 20.552 -3.231 6.901 1.00 93.69 172 ARG A CA 1
ATOM 1338 C C . ARG A 1 172 ? 20.353 -2.429 5.627 1.00 93.69 172 ARG A C 1
ATOM 1340 O O . ARG A 1 172 ? 20.131 -3.014 4.566 1.00 93.69 172 ARG A O 1
ATOM 1347 N N . LEU A 1 173 ? 20.488 -1.108 5.725 1.00 92.19 173 LEU A N 1
ATOM 1348 C CA . LEU A 1 173 ? 20.412 -0.216 4.578 1.00 92.19 173 LEU A CA 1
ATOM 1349 C C . LEU A 1 173 ? 21.532 -0.523 3.574 1.00 92.19 173 LEU A C 1
ATOM 1351 O O . LEU A 1 173 ? 21.256 -0.692 2.389 1.00 92.19 173 LEU A O 1
ATOM 1355 N N . ALA A 1 174 ? 22.767 -0.720 4.043 1.00 92.62 174 ALA A N 1
ATOM 1356 C CA . ALA A 1 174 ? 23.890 -1.114 3.194 1.00 92.62 174 ALA A CA 1
ATOM 1357 C C . ALA A 1 174 ? 23.636 -2.456 2.481 1.00 92.62 174 ALA A C 1
ATOM 1359 O O . ALA A 1 174 ? 23.867 -2.582 1.276 1.00 92.62 174 ALA A O 1
ATOM 1360 N N . ALA A 1 175 ? 23.107 -3.460 3.190 1.00 89.50 175 ALA A N 1
ATOM 1361 C CA . ALA A 1 175 ? 22.743 -4.741 2.583 1.00 89.50 175 ALA A CA 1
ATOM 1362 C C . ALA A 1 175 ? 21.655 -4.583 1.506 1.00 89.50 175 ALA A C 1
ATOM 1364 O O . ALA A 1 175 ? 21.763 -5.167 0.422 1.00 89.50 175 ALA A O 1
ATOM 1365 N N . TYR A 1 176 ? 20.636 -3.766 1.779 1.00 90.06 176 TYR A N 1
ATOM 1366 C CA . TYR A 1 176 ? 19.600 -3.416 0.812 1.00 90.06 176 TYR A CA 1
ATOM 1367 C C . TYR A 1 176 ? 20.186 -2.737 -0.429 1.00 90.06 176 TYR A C 1
ATOM 1369 O O . TYR A 1 176 ? 19.859 -3.130 -1.548 1.00 90.06 176 TYR A O 1
ATOM 1377 N N . GLU A 1 177 ? 21.096 -1.776 -0.270 1.00 90.19 177 GLU A N 1
ATOM 1378 C CA . GLU A 1 177 ? 21.717 -1.086 -1.401 1.00 90.19 177 GLU A CA 1
ATOM 1379 C C . GLU A 1 177 ? 22.538 -2.028 -2.285 1.00 90.19 177 GLU A C 1
ATOM 1381 O O . GLU A 1 177 ? 22.442 -1.959 -3.515 1.00 90.19 177 GLU A O 1
ATOM 1386 N N . VAL A 1 178 ? 23.275 -2.965 -1.680 1.00 89.25 178 VAL A N 1
ATOM 1387 C CA . VAL A 1 178 ? 23.998 -4.016 -2.410 1.00 89.25 178 VAL A CA 1
ATOM 1388 C C . VAL A 1 178 ? 23.030 -4.898 -3.201 1.00 89.25 178 VAL A C 1
ATOM 1390 O O . VAL A 1 178 ? 23.294 -5.224 -4.362 1.00 89.25 178 VAL A O 1
ATOM 1393 N N . GLN A 1 179 ? 21.899 -5.292 -2.610 1.00 86.00 179 GLN A N 1
ATOM 1394 C CA . GLN A 1 179 ? 20.885 -6.090 -3.306 1.00 86.00 179 GLN A CA 1
ATOM 1395 C C . GLN A 1 179 ? 20.223 -5.302 -4.439 1.00 86.00 179 GLN A C 1
ATOM 1397 O O . GLN A 1 179 ? 20.160 -5.797 -5.567 1.00 86.00 179 GLN A O 1
ATOM 1402 N N . ARG A 1 180 ? 19.822 -4.054 -4.180 1.00 86.69 180 ARG A N 1
ATOM 1403 C CA . ARG A 1 180 ? 19.270 -3.133 -5.179 1.00 86.69 180 ARG A CA 1
ATOM 1404 C C . ARG A 1 180 ? 20.212 -3.019 -6.376 1.00 86.69 180 ARG A C 1
ATOM 1406 O O . ARG A 1 180 ? 19.796 -3.251 -7.508 1.00 86.69 180 ARG A O 1
ATOM 1413 N N . ALA A 1 181 ? 21.500 -2.774 -6.133 1.00 85.19 181 ALA A N 1
ATOM 1414 C CA . ALA A 1 181 ? 22.513 -2.661 -7.181 1.00 85.19 181 ALA A CA 1
ATOM 1415 C C . ALA A 1 181 ? 22.692 -3.946 -8.012 1.00 85.19 181 ALA A C 1
ATOM 1417 O O . ALA A 1 181 ? 23.040 -3.870 -9.188 1.00 85.19 181 ALA A O 1
ATOM 1418 N N . ARG A 1 182 ? 22.430 -5.136 -7.453 1.00 82.44 182 ARG A N 1
ATOM 1419 C CA . ARG A 1 182 ? 22.480 -6.409 -8.202 1.00 82.44 182 ARG A CA 1
ATOM 1420 C C . ARG A 1 182 ? 21.269 -6.611 -9.112 1.00 82.44 182 ARG A C 1
ATOM 1422 O O . ARG A 1 182 ? 21.388 -7.274 -10.146 1.00 82.44 182 ARG A O 1
ATOM 1429 N N . VAL A 1 183 ? 20.115 -6.070 -8.728 1.00 75.25 183 VAL A N 1
ATOM 1430 C CA . VAL A 1 183 ? 18.844 -6.262 -9.437 1.00 75.25 183 VAL A CA 1
ATOM 1431 C C . VAL A 1 183 ? 18.619 -5.171 -10.494 1.00 75.25 183 VAL A C 1
ATOM 1433 O O . VAL A 1 183 ? 18.186 -5.490 -11.603 1.00 75.25 183 VAL A O 1
ATOM 1436 N N . SER A 1 184 ? 19.022 -3.921 -10.236 1.00 69.44 184 SER A N 1
ATOM 1437 C CA . SER A 1 184 ? 18.828 -2.782 -11.155 1.00 69.44 184 SER A CA 1
ATOM 1438 C C . SER A 1 184 ? 19.397 -2.973 -12.579 1.00 69.44 184 SER A C 1
ATOM 1440 O O . SER A 1 184 ? 18.680 -2.698 -13.544 1.00 69.44 184 SER A O 1
ATOM 1442 N N . PRO A 1 185 ? 20.623 -3.503 -12.796 1.00 57.91 185 PRO A N 1
ATOM 1443 C CA . PRO A 1 185 ? 21.186 -3.653 -14.143 1.00 57.91 185 PRO A CA 1
ATOM 1444 C C . PRO A 1 185 ? 20.479 -4.719 -14.989 1.00 57.91 185 PRO A C 1
ATOM 1446 O O . PRO A 1 185 ? 20.630 -4.741 -16.212 1.00 57.91 185 PRO A O 1
ATOM 1449 N N . ARG A 1 186 ? 19.738 -5.637 -14.355 1.00 53.09 186 ARG A N 1
ATOM 1450 C CA . ARG A 1 186 ? 19.053 -6.743 -15.041 1.00 53.09 186 ARG A CA 1
ATOM 1451 C C . ARG A 1 186 ? 17.688 -6.331 -15.590 1.00 53.09 186 ARG A C 1
ATOM 1453 O O . ARG A 1 186 ? 17.271 -6.905 -16.592 1.00 53.09 186 ARG A O 1
ATOM 1460 N N . CYS A 1 187 ? 17.060 -5.304 -15.018 1.00 42.25 187 CYS A N 1
ATOM 1461 C CA . CYS A 1 187 ? 15.826 -4.713 -15.545 1.00 42.25 187 CYS A CA 1
ATOM 1462 C C . CYS A 1 187 ? 16.085 -3.717 -16.697 1.00 42.25 187 CYS A C 1
ATOM 1464 O O . CYS A 1 187 ? 15.240 -3.563 -17.570 1.00 42.25 187 CYS A O 1
ATOM 1466 N N . ALA A 1 188 ? 17.275 -3.103 -16.770 1.00 38.50 188 ALA A N 1
ATOM 1467 C CA . ALA A 1 188 ? 17.604 -2.070 -17.765 1.00 38.50 188 ALA A CA 1
ATOM 1468 C C . ALA A 1 188 ? 18.153 -2.589 -19.114 1.00 38.50 188 ALA A C 1
ATOM 1470 O O . ALA A 1 188 ? 18.352 -1.809 -20.051 1.00 38.50 188 ALA A O 1
ATOM 1471 N N . ARG A 1 189 ? 18.424 -3.894 -19.265 1.00 39.38 189 ARG A N 1
ATOM 1472 C CA . ARG A 1 189 ? 18.926 -4.430 -20.542 1.00 39.38 189 ARG A CA 1
ATOM 1473 C C . ARG A 1 189 ? 17.793 -4.546 -21.564 1.00 39.38 189 ARG A C 1
ATOM 1475 O O . ARG A 1 189 ? 17.181 -5.602 -21.710 1.00 39.38 189 ARG A O 1
ATOM 1482 N N . ARG A 1 190 ? 17.592 -3.481 -22.355 1.00 39.38 190 ARG A N 1
ATOM 1483 C CA . ARG A 1 190 ? 17.023 -3.594 -23.712 1.00 39.38 190 ARG A CA 1
ATOM 1484 C C . ARG A 1 190 ? 17.779 -4.719 -24.432 1.00 39.38 190 ARG A C 1
ATOM 1486 O O . ARG A 1 190 ? 19.012 -4.659 -24.474 1.00 39.38 190 ARG A O 1
ATOM 1493 N N . PRO A 1 191 ? 17.122 -5.732 -25.022 1.00 39.03 191 PRO A N 1
ATOM 1494 C CA . PRO A 1 191 ? 17.821 -6.574 -25.970 1.00 39.03 191 PRO A CA 1
ATOM 1495 C C . PRO A 1 191 ? 18.188 -5.690 -27.161 1.00 39.03 191 PRO A C 1
ATOM 1497 O O . PRO A 1 191 ? 17.332 -5.276 -27.942 1.00 39.03 191 PRO A O 1
ATOM 1500 N N . ALA A 1 192 ? 19.479 -5.374 -27.267 1.00 35.59 192 ALA A N 1
ATOM 1501 C CA . ALA A 1 192 ? 20.061 -4.862 -28.489 1.00 35.59 192 ALA A CA 1
ATOM 1502 C C . ALA A 1 192 ? 19.647 -5.791 -29.636 1.00 35.59 192 ALA A C 1
ATOM 1504 O O . ALA A 1 192 ? 19.757 -7.018 -29.557 1.00 35.59 192 ALA A O 1
ATOM 1505 N N . SER A 1 193 ? 19.132 -5.171 -30.686 1.00 42.12 193 SER A N 1
ATOM 1506 C CA . SER A 1 193 ? 18.846 -5.741 -31.991 1.00 42.12 193 SER A CA 1
ATOM 1507 C C . SER A 1 193 ? 19.983 -6.650 -32.470 1.00 42.12 193 SER A C 1
ATOM 1509 O O . SER A 1 193 ? 20.971 -6.208 -33.049 1.00 42.12 193 SER A O 1
ATOM 1511 N N . ARG A 1 194 ? 19.854 -7.962 -32.255 1.00 35.56 194 ARG A N 1
ATOM 1512 C CA . ARG A 1 194 ? 20.718 -8.949 -32.916 1.00 35.56 194 ARG A CA 1
ATOM 1513 C C . ARG A 1 194 ? 20.031 -10.284 -33.161 1.00 35.56 194 ARG A C 1
ATOM 1515 O O . ARG A 1 194 ? 20.621 -11.345 -33.011 1.00 35.56 194 ARG A O 1
ATOM 1522 N N . TRP A 1 195 ? 18.806 -10.233 -33.676 1.00 29.45 195 TRP A N 1
ATOM 1523 C CA . TRP A 1 195 ? 18.317 -11.318 -34.526 1.00 29.45 195 TRP A CA 1
ATOM 1524 C C . TRP A 1 195 ? 18.805 -11.082 -35.956 1.00 29.45 195 TRP A C 1
ATOM 1526 O O . TRP A 1 195 ? 18.064 -10.657 -36.839 1.00 29.45 195 TRP A O 1
ATOM 1536 N N . SER A 1 196 ? 20.095 -11.347 -36.188 1.00 32.50 196 SER A N 1
ATOM 1537 C CA . SER A 1 196 ? 20.564 -11.581 -37.552 1.00 32.50 196 SER A CA 1
ATOM 1538 C C . SER A 1 196 ? 19.876 -12.849 -38.059 1.00 32.50 196 SER A C 1
ATOM 1540 O O . SER A 1 196 ? 19.997 -13.924 -37.468 1.00 32.50 196 SER A O 1
ATOM 1542 N N . ARG A 1 197 ? 19.086 -12.704 -39.125 1.00 36.88 197 ARG A N 1
ATOM 1543 C CA . ARG A 1 197 ? 18.448 -13.808 -39.840 1.00 36.88 197 ARG A CA 1
ATOM 1544 C C . ARG A 1 197 ? 19.528 -14.768 -40.342 1.00 36.88 197 ARG A C 1
ATOM 1546 O O . ARG A 1 197 ? 20.025 -14.604 -41.451 1.00 36.88 197 ARG A O 1
ATOM 1553 N N . ARG A 1 198 ? 19.842 -15.826 -39.596 1.00 31.92 198 ARG A N 1
ATOM 1554 C CA . ARG A 1 198 ? 20.366 -17.046 -40.218 1.00 31.92 198 ARG A CA 1
ATOM 1555 C C . ARG A 1 198 ? 19.174 -17.855 -40.697 1.00 31.92 198 ARG A C 1
ATOM 1557 O O . ARG A 1 198 ? 18.631 -18.689 -39.978 1.00 31.92 198 ARG A O 1
ATOM 1564 N N . ARG A 1 199 ? 18.760 -17.569 -41.937 1.00 32.84 199 ARG A N 1
ATOM 1565 C CA . ARG A 1 199 ? 17.992 -18.511 -42.752 1.00 32.84 199 ARG A CA 1
ATOM 1566 C C . ARG A 1 199 ? 18.793 -19.815 -42.764 1.00 32.84 199 ARG A C 1
ATOM 1568 O O . ARG A 1 199 ? 19.823 -19.887 -43.425 1.00 32.84 199 ARG A O 1
ATOM 1575 N N . ARG A 1 200 ? 18.349 -20.835 -42.028 1.00 33.16 200 ARG A N 1
ATOM 1576 C CA . ARG A 1 200 ? 18.703 -22.205 -42.392 1.00 33.16 200 ARG A CA 1
ATOM 1577 C C . ARG A 1 200 ? 17.894 -22.502 -43.643 1.00 33.16 200 ARG A C 1
ATOM 1579 O O . ARG A 1 200 ? 16.683 -22.688 -43.582 1.00 33.16 200 ARG A O 1
ATOM 1586 N N . THR A 1 201 ? 18.561 -22.461 -44.785 1.00 34.44 201 THR A N 1
ATOM 1587 C CA . THR A 1 201 ? 18.113 -23.159 -45.982 1.00 34.44 201 THR A CA 1
ATOM 1588 C C . THR A 1 201 ? 17.943 -24.629 -45.603 1.00 34.44 201 THR A C 1
ATOM 1590 O O . THR A 1 201 ? 18.911 -25.371 -45.468 1.00 34.44 201 THR A O 1
ATOM 1593 N N . CYS A 1 202 ? 16.699 -25.051 -45.367 1.00 29.97 202 CYS A N 1
ATOM 1594 C CA . CYS A 1 202 ? 16.352 -26.465 -45.334 1.00 29.97 202 CYS A CA 1
ATOM 1595 C C . CYS A 1 202 ? 16.435 -26.980 -46.775 1.00 29.97 202 CYS A C 1
ATOM 1597 O O . CYS A 1 202 ? 15.466 -26.969 -47.533 1.00 29.97 202 CYS A O 1
ATOM 1599 N N . GLY A 1 203 ? 17.646 -27.349 -47.186 1.00 37.53 203 GLY A N 1
ATOM 1600 C CA . GLY A 1 203 ? 17.892 -28.094 -48.408 1.00 37.53 203 GLY A CA 1
ATOM 1601 C C . GLY A 1 203 ? 17.486 -29.546 -48.202 1.00 37.53 203 GLY A C 1
ATOM 1602 O O . GLY A 1 203 ? 18.328 -30.350 -47.830 1.00 37.53 203 GLY A O 1
ATOM 1603 N N . ARG A 1 204 ? 16.199 -29.853 -48.405 1.00 36.81 204 ARG A N 1
ATOM 1604 C CA . ARG A 1 204 ? 15.637 -31.147 -48.856 1.00 36.81 204 ARG A CA 1
ATOM 1605 C C . ARG A 1 204 ? 14.149 -31.200 -48.520 1.00 36.81 204 ARG A C 1
ATOM 1607 O O . ARG A 1 204 ? 13.749 -31.773 -47.518 1.00 36.81 204 ARG A O 1
ATOM 1614 N N . CYS A 1 205 ? 13.324 -30.647 -49.401 1.00 32.00 205 CYS A N 1
ATOM 1615 C CA . CYS A 1 205 ? 12.018 -31.238 -49.685 1.00 32.00 205 CYS A CA 1
ATOM 1616 C C . CYS A 1 205 ? 11.514 -30.728 -51.039 1.00 32.00 205 CYS A C 1
ATOM 1618 O O . CYS A 1 205 ? 10.624 -29.891 -51.137 1.00 32.00 205 CYS A O 1
ATOM 1620 N N . SER A 1 206 ? 12.145 -31.195 -52.113 1.00 34.91 206 SER A N 1
ATOM 1621 C CA . SER A 1 206 ? 11.595 -31.093 -53.460 1.00 34.91 206 SER A CA 1
ATOM 1622 C C . SER A 1 206 ? 11.720 -32.457 -54.122 1.00 34.91 206 SER A C 1
ATOM 1624 O O . SER A 1 206 ? 12.783 -32.830 -54.608 1.00 34.91 206 SER A O 1
ATOM 1626 N N . ARG A 1 207 ? 10.633 -33.237 -54.091 1.00 33.53 207 ARG A N 1
ATOM 1627 C CA . ARG A 1 207 ? 10.288 -34.248 -55.105 1.00 33.53 207 ARG A CA 1
ATOM 1628 C C . ARG A 1 207 ? 8.928 -34.869 -54.782 1.00 33.53 207 ARG A C 1
ATOM 1630 O O . ARG A 1 207 ? 8.731 -35.364 -53.682 1.00 33.53 207 ARG A O 1
ATOM 1637 N N . ARG A 1 208 ? 8.084 -34.918 -55.822 1.00 34.59 208 ARG A N 1
ATOM 1638 C CA . ARG A 1 208 ? 6.743 -35.535 -55.928 1.00 34.59 208 ARG A CA 1
ATOM 1639 C C . ARG A 1 208 ? 5.661 -34.716 -55.215 1.00 34.59 208 ARG A C 1
ATOM 1641 O O . ARG A 1 208 ? 5.611 -34.682 -54.003 1.00 34.59 208 ARG A O 1
ATOM 1648 N N . THR A 1 209 ? 4.795 -34.001 -55.928 1.00 32.91 209 THR A N 1
ATOM 1649 C CA . THR A 1 209 ? 3.809 -34.588 -56.850 1.00 32.91 209 THR A CA 1
ATOM 1650 C C . THR A 1 209 ? 3.368 -33.592 -57.941 1.00 32.91 209 THR A C 1
ATOM 1652 O O . THR A 1 209 ? 2.863 -32.508 -57.673 1.00 32.91 209 THR A O 1
ATOM 1655 N N . ARG A 1 210 ? 3.524 -33.983 -59.211 1.00 33.78 210 ARG A N 1
ATOM 1656 C CA . ARG A 1 210 ? 2.736 -33.483 -60.351 1.00 33.78 210 ARG A CA 1
ATOM 1657 C C . ARG A 1 210 ? 2.307 -34.696 -61.172 1.00 33.78 210 ARG A C 1
ATOM 1659 O O . ARG A 1 210 ? 3.157 -35.544 -61.437 1.00 33.78 210 ARG A O 1
ATOM 1666 N N . ARG A 1 211 ? 1.033 -34.685 -61.589 1.00 33.44 211 ARG A N 1
ATOM 1667 C CA . ARG A 1 211 ? 0.258 -35.585 -62.481 1.00 33.44 211 ARG A CA 1
ATOM 1668 C C . ARG A 1 211 ? -0.933 -36.172 -61.703 1.00 33.44 211 ARG A C 1
ATOM 1670 O O . ARG A 1 211 ? -0.721 -36.867 -60.727 1.00 33.44 211 ARG A O 1
ATOM 1677 N N . GLY A 1 212 ? -2.188 -35.913 -62.052 1.00 30.17 212 GLY A N 1
ATOM 1678 C CA . GLY A 1 212 ? -2.711 -35.160 -63.182 1.00 30.17 212 GLY A CA 1
ATOM 1679 C C . GLY A 1 212 ? -4.187 -34.830 -62.978 1.00 30.17 212 GLY A C 1
ATOM 1680 O O . GLY A 1 212 ? -4.904 -35.512 -62.253 1.00 30.17 212 GLY A O 1
ATOM 1681 N N . ALA A 1 213 ? -4.614 -33.752 -63.625 1.00 36.22 213 ALA A N 1
ATOM 1682 C CA . ALA A 1 213 ? -6.014 -33.447 -63.835 1.00 36.22 213 ALA A CA 1
ATOM 1683 C C . ALA A 1 213 ? -6.560 -34.355 -64.943 1.00 36.22 213 ALA A C 1
ATOM 1685 O O . ALA A 1 213 ? -5.941 -34.474 -65.997 1.00 36.22 213 ALA A O 1
ATOM 1686 N N . THR A 1 214 ? -7.743 -34.930 -64.747 1.00 36.28 214 THR A N 1
ATOM 1687 C CA . THR A 1 214 ? -8.661 -35.239 -65.848 1.00 36.28 214 THR A CA 1
ATOM 1688 C C . THR A 1 214 ? -10.102 -35.109 -65.368 1.00 36.28 214 THR A C 1
ATOM 1690 O O . THR A 1 214 ? -10.493 -35.590 -64.310 1.00 36.28 214 THR A O 1
ATOM 1693 N N . ARG A 1 215 ? -10.866 -34.372 -66.175 1.00 37.12 215 ARG A N 1
ATOM 1694 C CA . ARG A 1 215 ? -12.296 -34.086 -66.066 1.00 37.12 215 ARG A CA 1
ATOM 1695 C C . ARG A 1 215 ? -13.134 -35.366 -65.984 1.00 37.12 215 ARG A C 1
ATOM 1697 O O . ARG A 1 215 ? -12.923 -36.264 -66.793 1.00 37.12 215 ARG A O 1
ATOM 1704 N N . ARG A 1 216 ? -14.231 -35.332 -65.218 1.00 36.09 216 ARG A N 1
ATOM 1705 C CA . ARG A 1 216 ? -15.537 -35.796 -65.720 1.00 36.09 216 ARG A CA 1
ATOM 1706 C C . ARG A 1 216 ? -16.710 -35.187 -64.949 1.00 36.09 216 ARG A C 1
ATOM 1708 O O . ARG A 1 216 ? -16.749 -35.139 -63.729 1.00 36.09 216 ARG A O 1
ATOM 1715 N N . THR A 1 217 ? -17.639 -34.688 -65.745 1.00 38.00 217 THR A N 1
ATOM 1716 C CA . THR A 1 217 ? -18.952 -34.122 -65.455 1.00 38.00 217 THR A CA 1
ATOM 1717 C C . THR A 1 217 ? -19.933 -35.171 -64.917 1.00 38.00 217 THR A C 1
ATOM 1719 O O . THR A 1 217 ? -19.936 -36.291 -65.418 1.00 38.00 217 THR A O 1
ATOM 1722 N N . ARG A 1 218 ? -20.849 -34.785 -64.009 1.00 34.75 218 ARG A N 1
ATOM 1723 C CA . ARG A 1 218 ? -22.316 -34.961 -64.169 1.00 34.75 218 ARG A CA 1
ATOM 1724 C C . ARG A 1 218 ? -23.131 -34.475 -62.957 1.00 34.75 218 ARG A C 1
ATOM 1726 O O . ARG A 1 218 ? -22.884 -34.839 -61.817 1.00 34.75 218 ARG A O 1
ATOM 1733 N N . ARG A 1 219 ? -24.157 -33.686 -63.295 1.00 36.88 219 ARG A N 1
ATOM 1734 C CA . ARG A 1 219 ? -25.402 -33.360 -62.572 1.00 36.88 219 ARG A CA 1
ATOM 1735 C C . ARG A 1 219 ? -25.992 -34.500 -61.721 1.00 36.88 219 ARG A C 1
ATOM 1737 O O . ARG A 1 219 ? -26.115 -35.609 -62.235 1.00 36.88 219 ARG A O 1
ATOM 1744 N N . ARG A 1 220 ? -26.570 -34.137 -60.564 1.00 35.84 220 ARG A N 1
ATOM 1745 C CA . ARG A 1 220 ? -27.980 -34.352 -60.111 1.00 35.84 220 ARG A CA 1
ATOM 1746 C C . ARG A 1 220 ? -28.077 -33.919 -58.633 1.00 35.84 220 ARG A C 1
ATOM 1748 O O . ARG A 1 220 ? -27.357 -34.443 -57.805 1.00 35.84 220 ARG A O 1
ATOM 1755 N N . SER A 1 221 ? -28.727 -32.804 -58.293 1.00 38.91 221 SER A N 1
ATOM 1756 C CA . SER A 1 221 ? -30.153 -32.669 -57.926 1.00 38.91 221 SER A CA 1
ATOM 1757 C C . SER A 1 221 ? -30.655 -33.642 -56.843 1.00 38.91 221 SER A C 1
ATOM 1759 O O . SER A 1 221 ? -30.858 -34.814 -57.155 1.00 38.91 221 SER A O 1
ATOM 1761 N N . ARG A 1 222 ? -30.962 -33.105 -55.650 1.00 38.16 222 ARG A N 1
ATOM 1762 C CA . ARG A 1 222 ? -32.140 -33.325 -54.760 1.00 38.16 222 ARG A CA 1
ATOM 1763 C C . ARG A 1 222 ? -31.702 -33.033 -53.308 1.00 38.16 222 ARG A C 1
ATOM 1765 O O . ARG A 1 222 ? -30.683 -33.549 -52.888 1.00 38.16 222 ARG A O 1
ATOM 1772 N N . ARG A 1 223 ? -32.225 -32.007 -52.625 1.00 38.00 223 ARG A N 1
ATOM 1773 C CA . ARG A 1 223 ? -33.554 -31.836 -51.992 1.00 38.00 223 ARG A CA 1
ATOM 1774 C C . ARG A 1 223 ? -33.712 -32.623 -50.661 1.00 38.00 223 ARG A C 1
ATOM 1776 O O . ARG A 1 223 ? -33.781 -33.840 -50.714 1.00 38.00 223 ARG A O 1
ATOM 1783 N N . TRP A 1 224 ? -33.949 -31.843 -49.584 1.00 38.81 224 TRP A N 1
ATOM 1784 C CA . TRP A 1 224 ? -34.647 -32.126 -48.300 1.00 38.81 224 TRP A CA 1
ATOM 1785 C C . TRP A 1 224 ? -33.822 -32.896 -47.247 1.00 38.81 224 TRP A C 1
ATOM 1787 O O . TRP A 1 224 ? -33.061 -33.776 -47.606 1.00 38.81 224 TRP A O 1
ATOM 1797 N N . GLY A 1 225 ? -33.889 -32.614 -45.943 1.00 33.53 225 GLY A N 1
ATOM 1798 C CA . GLY A 1 225 ? -34.779 -31.747 -45.173 1.00 33.53 225 GLY A CA 1
ATOM 1799 C C . GLY A 1 225 ? -34.331 -31.655 -43.704 1.00 33.53 225 GLY A C 1
ATOM 1800 O O . GLY A 1 225 ? -33.367 -32.287 -43.285 1.00 33.53 225 GLY A O 1
ATOM 1801 N N . THR A 1 226 ? -35.050 -30.812 -42.977 1.00 48.03 226 THR A N 1
ATOM 1802 C CA . THR A 1 226 ? -35.022 -30.512 -41.542 1.00 48.03 226 THR A CA 1
ATOM 1803 C C . THR A 1 226 ? -35.149 -31.732 -40.622 1.00 48.03 226 THR A C 1
ATOM 1805 O O . THR A 1 226 ? -35.992 -32.596 -40.859 1.00 48.03 226 THR A O 1
ATOM 1808 N N . ARG A 1 227 ? -34.417 -31.722 -39.503 1.00 49.91 227 ARG A N 1
ATOM 1809 C CA . ARG A 1 227 ? -34.939 -31.571 -38.130 1.00 49.91 227 ARG A CA 1
ATOM 1810 C C . ARG A 1 227 ? -33.786 -31.347 -37.159 1.00 49.91 227 ARG A C 1
ATOM 1812 O O . ARG A 1 227 ? -32.713 -31.939 -37.397 1.00 49.91 227 ARG A O 1
#

Organism: NCBI:txid861299

Sequence (227 aa):
MRLTRPTVERRGDVVRFETRVTWEDRQRDDDVIAHEWPAALADDVTASPDAALLAAYPLALWFGERRLAVEGDVCPRLADGVRTAMALGHEWYPQLRPVAIEATERTPPVPNASRGERRAAVCLSGGVDALTLLYLNTRTVPAGHPARFTDGLFLFGLNTYDYADGVARPERLAAYEVQRARVSPRCARRPASRWSRRRRTCGRCSRRTRRGATRRTRRRSRRWGTR

Radius of gyration: 28.81 Å; chains: 1; bounding box: 59×57×89 Å

Secondary structure (DSSP, 8-state):
-EEPPPE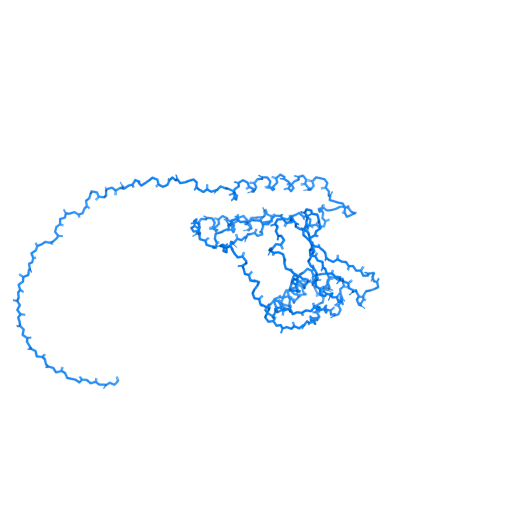EEEETTEEEEEEEEE-SSS----EEEEEEEEGGGGGG----HHHHHHHHHHHHHHHT-SEEEEEEEE-HHHHHHHHHHHHHHHHH-TTSPPPEEEEEE--PPP----SS---EEEEE-SSHHHHHHHHHHHHHSPTT-TTSEEEEEE-S--SGGGEETTEEPHHHHHHHHHHHHHHHHHHS----S----------------------------------

pLDDT: mean 80.23, std 22.47, range [29.45, 98.0]

Foldseek 3Di:
DEKDQWDWDDDVQKIKIKIKDDADPDPDDIDMDMDIDGPVCSLVDDSDLLVVCVVCQVVCQVVVPQAYETPDEHAPVSVVVSQVVQVVVCVVPVSRHHHHYHYRYDHPPPSPPPDDQQADEFEDAVDPVSVVVLVCLCPPPDPPDRNRHLYYHYDQDPDPVCDDPNHGDPVRVVVSVVSCVVVVVVSPDDPDDPPPDPPPPPPDDDDDDDDDDDDDDDDDDDDDDDD